Protein AF-A0A3D1ENM9-F1 (afdb_monomer_lite)

Secondary structure (DSSP, 8-state):
-HHHHHHHHHHHHHHHHSS--SS-PPPPPGGG-HHHHHHHHHHHHHHHHHHHHHHHHHSHHHHHHTT-----SHHHHHHHHHHHHHHHHHHHHHHHHHTT--SS-HHHHHHHHHHHHHHHHHHHHHHHHHHSTT--HHHHHHHHHHHHHHHHHHHHHHHHHHHHHTT--TTT-HHHHHHHHHHHHHHHHHHHHHHHHHHHHHHHHHHHHHHGGGTTTTHHHHTT------------------------

Sequence (248 aa):
IFFLVCCQGIMGGLRVTGRFTLEEVPLIDEAANLRWAVAHGVLAQIILGATATLWLLRSPSWQRSGSGRAGSAILPVFLVAAGVMQLVLGAAYRHYQSLGETGFTSLAVAHTSWAFVVAGLAITVGTMTQSRFGVPPLLRKLGFGLVVVTGIQFLLGVAALFAVMGGAESSEQPVAILLATAHQANGAIFLSLSITIAAASVLAARAARRIEPYGQSDSSGAALGSGSISEGEAVTPEAMTSSSASTA

Radius of gyration: 29.95 Å; chains: 1; bounding box: 75×46×104 Å

Foldseek 3Di:
DVVLVVVLVVLVVCLQVVDDDPDPDPGDDSLVRLPSQLVNLLSVLVVLLVVLLVVCCPDPLCVVLPLWQFDDLVLLVVLLVLLSVLSSLVSVVVSVVVVVPADDDPSVVVSLVSLVVSLVSLLVLLVSLQPDDGRRPVSNVLSVVLNVLSVVLNVLSVVLNVCSVVVDDCVPDPVNVVSVVSNSVSSSVNSSSSSNNSVSNVSSVVVVVVVVVVVPVVVVVVVVPDDDDDDDDDDDDDDDDDDDDDDD

pLDDT: mean 78.47, std 17.56, range [33.12, 98.12]

Structure (mmCIF, N/CA/C/O backbone):
data_AF-A0A3D1ENM9-F1
#
_entry.id   AF-A0A3D1ENM9-F1
#
loop_
_atom_site.group_PDB
_atom_site.id
_atom_site.type_symbol
_atom_site.label_atom_id
_atom_site.label_alt_id
_atom_site.label_comp_id
_atom_site.label_asym_id
_atom_site.label_entity_id
_atom_site.label_seq_id
_atom_site.pdbx_PDB_ins_code
_atom_site.Cartn_x
_atom_site.Cartn_y
_atom_site.Cartn_z
_atom_site.occupancy
_atom_site.B_iso_or_equiv
_atom_site.auth_seq_id
_atom_site.auth_comp_id
_atom_site.auth_asym_id
_atom_site.auth_atom_id
_atom_site.pdbx_PDB_model_num
ATOM 1 N N . ILE A 1 1 ? -14.343 -9.605 -5.237 1.00 80.50 1 ILE A N 1
ATOM 2 C CA . ILE A 1 1 ? -12.963 -10.131 -5.400 1.00 80.50 1 ILE A CA 1
ATOM 3 C C . ILE A 1 1 ? -12.845 -10.949 -6.681 1.00 80.50 1 ILE A C 1
ATOM 5 O O . ILE A 1 1 ? -12.077 -10.526 -7.524 1.00 80.50 1 ILE A O 1
ATOM 9 N N . PHE A 1 2 ? -13.642 -12.008 -6.887 1.00 83.00 2 PHE A N 1
ATOM 10 C CA . PHE A 1 2 ? -13.628 -12.807 -8.131 1.00 83.00 2 PHE A CA 1
ATOM 11 C C . PHE A 1 2 ? -13.647 -11.960 -9.416 1.00 83.00 2 PHE A C 1
ATOM 13 O O . PHE A 1 2 ? -12.726 -12.047 -10.214 1.00 83.00 2 PHE A O 1
ATOM 20 N N . PHE A 1 3 ? -14.613 -11.044 -9.548 1.00 88.00 3 PHE A N 1
ATOM 21 C CA . PHE A 1 3 ? -14.679 -10.133 -10.697 1.00 88.00 3 PHE A CA 1
ATOM 22 C C . PHE A 1 3 ? -13.401 -9.298 -10.892 1.00 88.00 3 PHE A C 1
ATOM 24 O O . PHE A 1 3 ? -12.911 -9.181 -12.007 1.00 88.00 3 PHE A O 1
ATOM 31 N N . LEU A 1 4 ? -12.815 -8.777 -9.805 1.00 81.25 4 LEU A N 1
ATOM 32 C CA . LEU A 1 4 ? -11.567 -8.009 -9.875 1.00 81.25 4 LEU A CA 1
ATOM 33 C C . LEU A 1 4 ? -10.408 -8.883 -10.371 1.00 81.25 4 LEU A C 1
ATOM 35 O O . LEU A 1 4 ? -9.614 -8.425 -11.181 1.00 81.25 4 LEU A O 1
ATOM 39 N N . VAL A 1 5 ? -10.336 -10.145 -9.934 1.00 82.69 5 VAL A N 1
ATOM 40 C CA . VAL A 1 5 ? -9.332 -11.114 -10.404 1.00 82.69 5 VAL A CA 1
ATOM 41 C C . VAL A 1 5 ? -9.512 -11.412 -11.895 1.00 82.69 5 VAL A C 1
ATOM 43 O O . VAL A 1 5 ? -8.528 -11.417 -12.631 1.00 82.69 5 VAL A O 1
ATOM 46 N N . CYS A 1 6 ? -10.749 -11.583 -12.371 1.00 86.56 6 CYS A N 1
ATOM 47 C CA . CYS A 1 6 ? -11.028 -11.747 -13.800 1.00 86.56 6 CYS A CA 1
ATOM 48 C C . CYS A 1 6 ? -10.587 -10.516 -14.607 1.00 86.56 6 CYS A C 1
ATOM 50 O O . CYS A 1 6 ? -9.857 -10.656 -15.587 1.00 86.56 6 CYS A O 1
ATOM 52 N N . CYS A 1 7 ? -10.956 -9.307 -14.167 1.00 83.12 7 CYS A N 1
ATOM 53 C CA . CYS A 1 7 ? -10.500 -8.061 -14.788 1.00 83.12 7 CYS A CA 1
ATOM 54 C C . CYS A 1 7 ? -8.971 -7.942 -14.784 1.00 83.12 7 CYS A C 1
ATOM 56 O O . CYS A 1 7 ? -8.391 -7.491 -15.766 1.00 83.12 7 CYS A O 1
ATOM 58 N N . GLN A 1 8 ? -8.313 -8.377 -13.709 1.00 86.88 8 GLN A N 1
ATOM 59 C CA . GLN A 1 8 ? -6.859 -8.360 -13.595 1.00 86.88 8 GLN A CA 1
ATOM 60 C C . GLN A 1 8 ? -6.181 -9.298 -14.596 1.00 86.88 8 GLN A C 1
ATOM 62 O O . GLN A 1 8 ? -5.185 -8.905 -15.205 1.00 86.88 8 GLN A O 1
ATOM 67 N N . GLY A 1 9 ? -6.730 -10.501 -14.793 1.00 82.19 9 GLY A N 1
ATOM 68 C CA . GLY A 1 9 ? -6.268 -11.438 -15.819 1.00 82.19 9 GLY A CA 1
ATOM 69 C C . GLY A 1 9 ? -6.415 -10.858 -17.226 1.00 82.19 9 GLY A C 1
ATOM 70 O O . GLY A 1 9 ? -5.461 -10.877 -18.001 1.00 82.19 9 GLY A O 1
ATOM 71 N N . ILE A 1 10 ? -7.566 -10.241 -17.515 1.00 83.19 10 ILE A N 1
ATOM 72 C CA . ILE A 1 10 ? -7.821 -9.560 -18.794 1.00 83.19 10 ILE A CA 1
ATOM 73 C C . ILE A 1 10 ? -6.820 -8.419 -19.021 1.00 83.19 10 ILE A C 1
ATOM 75 O O . ILE A 1 10 ? -6.184 -8.362 -20.069 1.00 83.19 10 ILE A O 1
ATOM 79 N N . MET A 1 11 ? -6.626 -7.531 -18.040 1.00 81.75 11 MET A N 1
ATOM 80 C CA . MET A 1 11 ? -5.668 -6.425 -18.161 1.00 81.75 11 MET A CA 1
ATOM 81 C C . MET A 1 11 ? -4.217 -6.902 -18.255 1.00 81.75 11 MET A C 1
ATOM 83 O O . MET A 1 11 ? -3.412 -6.244 -18.903 1.00 81.75 11 MET A O 1
ATOM 87 N N . GLY A 1 12 ? -3.884 -8.045 -17.647 1.00 79.75 12 GLY A N 1
ATOM 88 C CA . GLY A 1 12 ? -2.579 -8.685 -17.812 1.00 79.75 12 GLY A CA 1
ATOM 89 C C . GLY A 1 12 ? -2.340 -9.114 -19.260 1.00 79.75 12 GLY A C 1
ATOM 90 O O . GLY A 1 12 ? -1.303 -8.785 -19.827 1.00 79.75 12 GLY A O 1
ATOM 91 N N . GLY A 1 13 ? -3.332 -9.749 -19.891 1.00 77.12 13 GLY A N 1
ATOM 92 C CA . GLY A 1 13 ? -3.282 -10.075 -21.320 1.00 77.12 13 GLY A CA 1
ATOM 93 C C . GLY A 1 13 ? -3.203 -8.829 -22.208 1.00 77.12 13 GLY A C 1
ATOM 94 O O . GLY A 1 13 ? -2.373 -8.764 -23.114 1.00 77.12 13 GLY A O 1
ATOM 95 N N . LEU A 1 14 ? -4.004 -7.798 -21.913 1.00 80.88 14 LEU A N 1
ATOM 96 C CA . LEU A 1 14 ? -4.010 -6.528 -22.654 1.00 80.88 14 LEU A CA 1
ATOM 97 C C . LEU A 1 14 ? -2.737 -5.700 -22.466 1.00 80.88 14 LEU A C 1
ATOM 99 O O . LEU A 1 14 ? -2.409 -4.903 -23.340 1.00 80.88 14 LEU A O 1
ATOM 103 N N . ARG A 1 15 ? -2.001 -5.868 -21.364 1.00 77.50 15 ARG A N 1
ATOM 104 C CA . ARG A 1 15 ? -0.683 -5.245 -21.198 1.00 77.50 15 ARG A CA 1
ATOM 105 C C . ARG A 1 15 ? 0.282 -5.744 -22.275 1.00 77.50 15 ARG A C 1
ATOM 107 O O . ARG A 1 15 ? 0.970 -4.926 -22.869 1.00 77.50 15 ARG A O 1
ATOM 114 N N . VAL A 1 16 ? 0.276 -7.052 -22.534 1.00 74.88 16 VAL A N 1
ATOM 115 C CA . VAL A 1 16 ? 1.183 -7.727 -23.478 1.00 74.88 16 VAL A CA 1
ATOM 116 C C . VAL A 1 16 ? 0.744 -7.533 -24.934 1.00 74.88 16 VAL A C 1
ATOM 118 O O . VAL A 1 16 ? 1.570 -7.341 -25.818 1.00 74.88 16 VAL A O 1
ATOM 121 N N . THR A 1 17 ? -0.567 -7.565 -25.188 1.00 74.38 17 THR A N 1
ATOM 122 C CA . THR A 1 17 ? -1.140 -7.589 -26.551 1.00 74.38 17 THR A CA 1
ATOM 123 C C . THR A 1 17 ? -1.734 -6.259 -27.016 1.00 74.38 17 THR A C 1
ATOM 125 O O . THR A 1 17 ? -1.963 -6.079 -28.209 1.00 74.38 17 THR A O 1
ATOM 128 N N . GLY A 1 18 ? -2.052 -5.343 -26.090 1.00 68.31 18 GLY A N 1
ATOM 129 C CA . GLY A 1 18 ? -2.654 -4.006 -26.291 1.00 68.31 18 GLY A CA 1
ATOM 130 C C . GLY A 1 18 ? -4.040 -3.948 -26.909 1.00 68.31 18 GLY A C 1
ATOM 131 O O . GLY A 1 18 ? -4.688 -2.900 -26.850 1.00 68.31 18 GLY A O 1
ATOM 132 N N . ARG A 1 19 ? -4.533 -5.070 -27.421 1.00 71.75 19 ARG A N 1
ATOM 133 C CA . ARG A 1 19 ? -5.878 -5.272 -27.950 1.00 71.75 19 ARG A CA 1
ATOM 134 C C . ARG A 1 19 ? -6.337 -6.689 -27.635 1.00 71.75 19 ARG A C 1
ATOM 136 O O . ARG A 1 19 ? -5.521 -7.582 -27.449 1.00 71.75 19 ARG A O 1
ATOM 143 N N . PHE A 1 20 ? -7.647 -6.906 -27.618 1.00 74.94 20 PHE A N 1
ATOM 144 C CA . PHE A 1 20 ? -8.188 -8.259 -27.535 1.00 74.94 20 PHE A CA 1
ATOM 145 C C . PHE A 1 20 ? -7.833 -9.028 -28.811 1.00 74.94 20 PHE A C 1
ATOM 147 O O . PHE A 1 20 ? -8.240 -8.636 -29.903 1.00 74.94 20 PHE A O 1
ATOM 154 N N . THR A 1 21 ? -7.052 -10.095 -28.666 1.00 68.00 21 THR A N 1
ATOM 155 C CA . THR A 1 21 ? -6.626 -10.964 -29.764 1.00 68.00 21 THR A CA 1
ATOM 156 C C . THR A 1 21 ? -6.532 -12.404 -29.272 1.00 68.00 21 THR A C 1
ATOM 158 O O . THR A 1 21 ? -6.178 -12.645 -28.118 1.00 68.00 21 THR A O 1
ATOM 161 N N . LEU A 1 22 ? -6.879 -13.346 -30.146 1.00 70.44 22 LEU A N 1
ATOM 162 C CA . LEU A 1 22 ? -6.631 -14.781 -29.966 1.00 70.44 22 LEU A CA 1
ATOM 163 C C . LEU A 1 22 ? -5.473 -15.268 -30.852 1.00 70.44 22 LEU A C 1
ATOM 165 O O . LEU A 1 22 ? -5.055 -16.414 -30.740 1.00 70.44 22 LEU A O 1
ATOM 169 N N . GLU A 1 23 ? -4.969 -14.396 -31.725 1.00 70.06 23 GLU A N 1
ATOM 170 C CA . GLU A 1 23 ? -3.845 -14.651 -32.620 1.00 70.06 23 GLU A CA 1
ATOM 171 C C . GLU A 1 23 ? -2.525 -14.273 -31.937 1.00 70.06 23 GLU A C 1
ATOM 173 O O . GLU A 1 23 ? -2.486 -13.331 -31.136 1.00 70.06 23 GLU A O 1
ATOM 178 N N . GLU A 1 24 ? -1.441 -14.971 -32.288 1.00 60.47 24 GLU A N 1
ATOM 179 C CA . GLU A 1 24 ? -0.077 -14.577 -31.928 1.00 60.47 24 GLU A CA 1
ATOM 180 C C . GLU A 1 24 ? 0.272 -13.266 -32.645 1.00 60.47 24 GLU A C 1
ATOM 182 O O . GLU A 1 24 ? 0.615 -13.235 -33.825 1.00 60.47 24 GLU A O 1
ATOM 187 N N . VAL A 1 25 ? 0.129 -12.150 -31.933 1.00 63.59 25 VAL A N 1
ATOM 188 C CA . VAL A 1 25 ? 0.531 -10.825 -32.414 1.00 63.59 25 VAL A CA 1
ATOM 189 C C . VAL A 1 25 ? 1.954 -10.563 -31.919 1.00 63.59 25 VAL A C 1
ATOM 191 O O . VAL A 1 25 ? 2.239 -10.886 -30.761 1.00 63.59 25 VAL A O 1
ATOM 194 N N . PRO A 1 26 ? 2.846 -9.967 -32.738 1.00 62.59 26 PRO A N 1
ATOM 195 C CA . PRO A 1 26 ? 4.141 -9.506 -32.256 1.00 62.59 26 PRO A CA 1
ATOM 196 C C . PRO A 1 26 ? 3.957 -8.678 -30.985 1.00 62.59 26 PRO A C 1
ATOM 198 O O . PRO A 1 26 ? 3.052 -7.840 -30.924 1.00 62.59 26 PRO A O 1
ATOM 201 N N . LEU A 1 27 ? 4.793 -8.939 -29.977 1.00 61.03 27 LEU A N 1
ATOM 202 C CA . LEU A 1 27 ? 4.796 -8.169 -28.737 1.00 61.03 27 LEU A CA 1
ATOM 203 C C . LEU A 1 27 ? 4.866 -6.687 -29.095 1.00 61.03 27 LEU A C 1
ATOM 205 O O . LEU A 1 27 ? 5.790 -6.249 -29.782 1.00 61.03 27 LEU A O 1
ATOM 209 N N . ILE A 1 28 ? 3.861 -5.928 -28.667 1.00 63.41 28 ILE A N 1
ATOM 210 C CA . ILE A 1 28 ? 3.946 -4.477 -28.765 1.00 63.41 28 ILE A CA 1
ATOM 211 C C . ILE A 1 28 ? 5.023 -4.024 -27.795 1.00 63.41 28 ILE A C 1
ATOM 213 O O . ILE A 1 28 ? 5.178 -4.612 -26.724 1.00 63.41 28 ILE A O 1
ATOM 217 N N . ASP A 1 29 ? 5.717 -2.952 -28.156 1.00 60.59 29 ASP A N 1
ATOM 218 C CA . ASP A 1 29 ? 6.617 -2.279 -27.235 1.00 60.59 29 ASP A CA 1
ATOM 219 C C . ASP A 1 29 ? 5.861 -1.983 -25.926 1.00 60.59 29 ASP A C 1
ATOM 221 O O . ASP A 1 29 ? 4.824 -1.307 -25.939 1.00 60.59 29 ASP A O 1
ATOM 225 N N . GLU A 1 30 ? 6.325 -2.533 -24.795 1.00 54.66 30 GLU A N 1
ATOM 226 C CA . GLU A 1 30 ? 5.687 -2.326 -23.485 1.00 54.66 30 GLU A CA 1
ATOM 227 C C . GLU A 1 30 ? 5.591 -0.825 -23.155 1.00 54.66 30 GLU A C 1
ATOM 229 O O . GLU A 1 30 ? 4.679 -0.388 -22.438 1.00 54.66 30 GLU A O 1
ATOM 234 N N . ALA A 1 31 ? 6.485 -0.027 -23.746 1.00 55.00 31 ALA A N 1
ATOM 235 C CA . ALA A 1 31 ? 6.516 1.420 -23.653 1.00 55.00 31 ALA A CA 1
ATOM 236 C C . ALA A 1 31 ? 5.349 2.115 -24.392 1.00 55.00 31 ALA A C 1
ATOM 238 O O . ALA A 1 31 ? 4.981 3.238 -24.065 1.00 55.00 31 ALA A O 1
ATOM 239 N N . ALA A 1 32 ? 4.664 1.454 -25.326 1.00 61.38 32 ALA A N 1
ATOM 240 C CA . ALA A 1 32 ? 3.505 2.031 -26.012 1.00 61.38 32 ALA A CA 1
ATOM 241 C C . ALA A 1 32 ? 2.206 1.952 -25.184 1.00 61.38 32 ALA A C 1
ATOM 243 O O . ALA A 1 32 ? 1.206 2.590 -25.520 1.00 61.38 32 ALA A O 1
ATOM 244 N N . ASN A 1 33 ? 2.184 1.163 -24.100 1.00 73.81 33 ASN A N 1
ATOM 245 C CA . ASN A 1 33 ? 0.938 0.710 -23.483 1.00 73.81 33 ASN A CA 1
ATOM 246 C C . ASN A 1 33 ? 0.804 1.039 -21.983 1.00 73.81 33 ASN A C 1
ATOM 248 O O . ASN A 1 33 ? 0.246 0.264 -21.195 1.00 73.81 33 ASN A O 1
ATOM 252 N N . LEU A 1 34 ? 1.272 2.236 -21.600 1.00 74.56 34 LEU A N 1
ATOM 253 C CA . LEU A 1 34 ? 1.270 2.779 -20.232 1.00 74.56 34 LEU A CA 1
ATOM 254 C C . LEU A 1 34 ? -0.041 2.539 -19.479 1.00 74.56 34 LEU A C 1
ATOM 256 O O . LEU A 1 34 ? -0.040 2.095 -18.332 1.00 74.56 34 LEU A O 1
ATOM 260 N N . ARG A 1 35 ? -1.176 2.824 -20.128 1.00 78.44 35 ARG A N 1
ATOM 261 C CA . ARG A 1 35 ? -2.501 2.753 -19.499 1.00 78.44 35 ARG A CA 1
ATOM 262 C C . ARG A 1 35 ? -2.816 1.361 -18.952 1.00 78.44 35 ARG A C 1
ATOM 264 O O . ARG A 1 35 ? -3.331 1.254 -17.842 1.00 78.44 35 ARG A O 1
ATOM 271 N N . TRP A 1 36 ? -2.477 0.302 -19.692 1.00 80.75 36 TRP A N 1
ATOM 272 C CA . TRP A 1 36 ? -2.756 -1.072 -19.279 1.00 80.75 36 TRP A CA 1
ATOM 273 C C . TRP A 1 36 ? -1.741 -1.552 -18.244 1.00 80.75 36 TRP A C 1
ATOM 275 O O . TRP A 1 36 ? -2.133 -2.225 -17.294 1.00 80.75 36 TRP A O 1
ATOM 285 N N . ALA A 1 37 ? -0.475 -1.135 -18.352 1.00 74.75 37 ALA A N 1
ATOM 286 C CA . ALA A 1 37 ? 0.546 -1.423 -17.346 1.00 74.75 37 ALA A CA 1
ATOM 287 C C . ALA A 1 37 ? 0.211 -0.791 -15.980 1.00 74.75 37 ALA A C 1
ATOM 289 O O . ALA A 1 37 ? 0.248 -1.476 -14.954 1.00 74.75 37 ALA A O 1
ATOM 290 N N . VAL A 1 38 ? -0.193 0.486 -15.961 1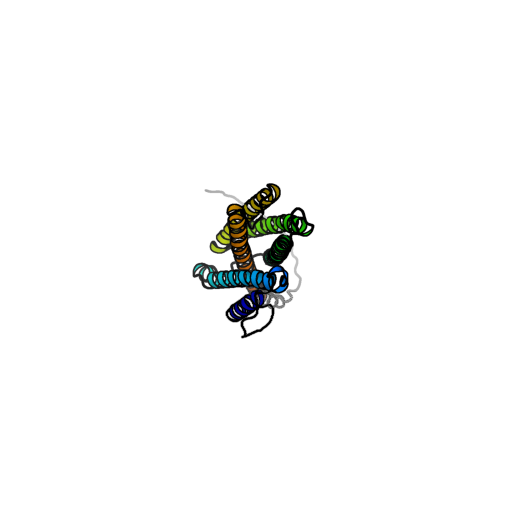.00 81.75 38 VAL A N 1
ATOM 291 C CA . VAL A 1 38 ? -0.630 1.190 -14.743 1.00 81.75 38 VAL A CA 1
ATOM 292 C C . VAL A 1 38 ? -1.903 0.558 -14.186 1.00 81.75 38 VAL A C 1
ATOM 294 O O . VAL A 1 38 ? -1.943 0.227 -13.002 1.00 81.75 38 VAL A O 1
ATOM 297 N N . ALA A 1 39 ? -2.928 0.350 -15.018 1.00 84.31 39 ALA A N 1
ATOM 298 C CA . ALA A 1 39 ? -4.206 -0.199 -14.568 1.00 84.31 39 ALA A CA 1
ATOM 299 C C . ALA A 1 39 ? -4.057 -1.616 -13.992 1.00 84.31 39 ALA A C 1
ATOM 301 O O . ALA A 1 39 ? -4.570 -1.891 -12.906 1.00 84.31 39 ALA A O 1
ATOM 302 N N . HIS A 1 40 ? -3.298 -2.486 -14.665 1.00 83.25 40 HIS A N 1
ATOM 303 C CA . HIS A 1 40 ? -2.967 -3.819 -14.167 1.00 83.25 40 HIS A CA 1
ATOM 304 C C . HIS A 1 40 ? -2.192 -3.744 -12.846 1.00 83.25 40 HIS A C 1
ATOM 306 O O . HIS A 1 40 ? -2.567 -4.398 -11.874 1.00 83.25 40 HIS A O 1
ATOM 312 N N . GLY A 1 41 ? -1.138 -2.927 -12.765 1.00 84.31 41 GLY A N 1
ATOM 313 C CA . GLY A 1 41 ? -0.329 -2.802 -11.551 1.00 84.31 41 GLY A CA 1
ATOM 314 C C . GLY A 1 41 ? -1.126 -2.296 -10.345 1.00 84.31 41 GLY A C 1
ATOM 315 O O . GLY A 1 41 ? -1.039 -2.869 -9.259 1.00 84.31 41 GLY A O 1
ATOM 316 N N . VAL A 1 42 ? -1.946 -1.259 -10.534 1.00 87.69 42 VAL A N 1
ATOM 317 C CA . VAL A 1 42 ? -2.787 -0.681 -9.475 1.00 87.69 42 VAL A CA 1
ATOM 318 C C . VAL A 1 42 ? -3.875 -1.664 -9.041 1.00 87.69 42 VAL A C 1
ATOM 320 O O . VAL A 1 42 ? -4.059 -1.877 -7.839 1.00 87.69 42 VAL A O 1
ATOM 323 N N . LEU A 1 43 ? -4.570 -2.315 -9.983 1.00 88.88 43 LEU A N 1
ATOM 324 C CA . LEU A 1 43 ? -5.642 -3.249 -9.638 1.00 88.88 43 LEU A CA 1
ATOM 325 C C . LEU A 1 43 ? -5.113 -4.478 -8.881 1.00 88.88 43 LEU A C 1
ATOM 327 O O . LEU A 1 43 ? -5.761 -4.904 -7.923 1.00 88.88 43 LEU A O 1
ATOM 331 N N . ALA A 1 44 ? -3.928 -4.998 -9.223 1.00 88.00 44 ALA A N 1
ATOM 332 C CA . ALA A 1 44 ? -3.292 -6.094 -8.480 1.00 88.00 44 ALA A CA 1
ATOM 333 C C . ALA A 1 44 ? -3.177 -5.774 -6.982 1.00 88.00 44 ALA A C 1
ATOM 335 O O . ALA A 1 44 ? -3.536 -6.584 -6.124 1.00 88.00 44 ALA A O 1
ATOM 336 N N . GLN A 1 45 ? -2.714 -4.567 -6.660 1.00 93.62 45 GLN A N 1
ATOM 337 C CA . GLN A 1 45 ? -2.502 -4.147 -5.277 1.00 93.62 45 GLN A CA 1
ATOM 338 C C . GLN A 1 45 ? -3.825 -3.879 -4.546 1.00 93.62 45 GLN A C 1
ATOM 340 O O . GLN A 1 45 ? -3.955 -4.202 -3.364 1.00 93.62 45 GLN A O 1
ATOM 345 N N . ILE A 1 46 ? -4.845 -3.378 -5.250 1.00 91.75 46 ILE A N 1
ATOM 346 C CA . ILE A 1 46 ? -6.205 -3.251 -4.704 1.00 91.75 46 ILE A CA 1
ATOM 347 C C . ILE A 1 46 ? -6.788 -4.632 -4.372 1.00 91.75 46 ILE A C 1
ATOM 349 O O . ILE A 1 46 ? -7.393 -4.800 -3.312 1.00 91.75 46 ILE A O 1
ATOM 353 N N . ILE A 1 47 ? -6.592 -5.637 -5.233 1.00 91.38 47 ILE A N 1
ATOM 354 C CA . ILE A 1 47 ? -7.033 -7.019 -4.979 1.00 91.38 47 ILE A CA 1
ATOM 355 C C . ILE A 1 47 ? -6.336 -7.591 -3.745 1.00 91.38 47 ILE A C 1
ATOM 357 O O . ILE A 1 47 ? -7.001 -8.213 -2.910 1.00 91.38 47 ILE A O 1
ATOM 361 N N . LEU A 1 48 ? -5.030 -7.353 -3.595 1.00 93.81 48 LEU A N 1
ATOM 362 C CA . LEU A 1 48 ? -4.287 -7.756 -2.403 1.00 93.81 48 LEU A CA 1
ATOM 363 C C . LEU A 1 48 ? -4.890 -7.124 -1.139 1.00 93.81 48 LEU A C 1
ATOM 365 O O . LEU A 1 48 ? -5.197 -7.843 -0.188 1.00 93.81 48 LEU A O 1
ATOM 369 N N . GLY A 1 49 ? -5.145 -5.813 -1.151 1.00 95.12 49 GLY A N 1
ATOM 370 C CA . GLY A 1 49 ? -5.780 -5.112 -0.031 1.00 95.12 49 GLY A CA 1
ATOM 371 C C . GLY A 1 49 ? -7.198 -5.592 0.278 1.00 95.12 49 GLY A C 1
ATOM 372 O O . GLY A 1 49 ? -7.553 -5.778 1.443 1.00 95.12 49 GLY A O 1
ATOM 373 N N . ALA A 1 50 ? -8.005 -5.869 -0.748 1.00 93.00 50 ALA A N 1
ATOM 374 C CA . ALA A 1 50 ? -9.341 -6.437 -0.580 1.00 93.00 50 ALA A CA 1
ATOM 375 C C . ALA A 1 50 ? -9.290 -7.846 0.036 1.00 93.00 50 ALA A C 1
ATOM 377 O O . ALA A 1 50 ? -10.116 -8.184 0.885 1.00 93.00 50 ALA A O 1
ATOM 378 N N . THR A 1 51 ? -8.303 -8.652 -0.356 1.00 93.88 51 THR A N 1
ATOM 379 C CA . THR A 1 51 ? -8.088 -10.003 0.180 1.00 93.88 51 THR A CA 1
ATOM 380 C C . THR A 1 51 ? -7.626 -9.952 1.635 1.00 93.88 51 THR A C 1
ATOM 382 O O . THR A 1 51 ? -8.186 -10.655 2.475 1.00 93.88 51 THR A O 1
ATOM 385 N N . ALA A 1 52 ? -6.684 -9.065 1.968 1.00 94.25 52 ALA A N 1
ATOM 386 C CA . ALA A 1 52 ? -6.251 -8.832 3.347 1.00 94.25 52 ALA A CA 1
ATOM 387 C C . ALA A 1 52 ? -7.398 -8.324 4.234 1.00 94.25 52 ALA A C 1
ATOM 389 O O . ALA A 1 52 ? -7.572 -8.789 5.361 1.00 94.25 52 ALA A O 1
ATOM 390 N N . THR A 1 53 ? -8.245 -7.443 3.695 1.00 93.50 53 THR A N 1
ATOM 391 C CA . THR A 1 53 ? -9.457 -6.979 4.380 1.00 93.50 53 THR A CA 1
ATOM 392 C C . THR A 1 53 ? -10.414 -8.137 4.643 1.00 93.50 53 THR A C 1
ATOM 394 O O . THR A 1 53 ? -10.891 -8.294 5.764 1.00 93.50 53 THR A O 1
ATOM 397 N N . LEU A 1 54 ? -10.682 -8.989 3.647 1.00 92.88 54 LEU A N 1
ATOM 398 C CA . LEU A 1 54 ? -11.538 -10.162 3.830 1.00 92.88 54 LEU A CA 1
ATOM 399 C C . LEU A 1 54 ? -10.977 -11.105 4.903 1.00 92.88 54 LEU A C 1
ATOM 401 O O . LEU A 1 54 ? -11.734 -11.574 5.754 1.00 92.88 54 LEU A O 1
ATOM 405 N N . TRP A 1 55 ? -9.665 -11.344 4.893 1.00 91.94 55 TRP A N 1
ATOM 406 C CA . TRP A 1 55 ? -8.989 -12.142 5.913 1.00 91.94 55 TRP A CA 1
ATOM 407 C C . TRP A 1 55 ? -9.164 -11.540 7.312 1.00 91.94 55 TRP A C 1
ATOM 409 O O . TRP A 1 55 ? -9.566 -12.253 8.232 1.00 91.94 55 TRP A O 1
ATOM 419 N N . LEU A 1 56 ? -8.969 -10.223 7.468 1.00 89.50 56 LEU A N 1
ATOM 420 C CA . LEU A 1 56 ? -9.207 -9.523 8.733 1.00 89.50 56 LEU A CA 1
ATOM 421 C C . LEU A 1 56 ? -10.645 -9.737 9.215 1.00 89.50 56 LEU A C 1
ATOM 423 O O . LEU A 1 56 ? -10.850 -10.144 10.357 1.00 89.50 56 LEU A O 1
ATOM 427 N N . LEU A 1 57 ? -11.635 -9.496 8.352 1.00 88.44 57 LEU A N 1
ATOM 428 C CA . LEU A 1 57 ? -13.054 -9.597 8.706 1.00 88.44 57 LEU A CA 1
ATOM 429 C C . LEU A 1 57 ? -13.476 -11.028 9.067 1.00 88.44 57 LEU A C 1
ATOM 431 O O . LEU A 1 57 ? -14.398 -11.221 9.859 1.00 88.44 57 LEU A O 1
ATOM 435 N N . ARG A 1 58 ? -12.799 -12.036 8.510 1.00 90.25 58 ARG A N 1
ATOM 436 C CA . ARG A 1 58 ? -13.001 -13.450 8.849 1.00 90.25 58 ARG A CA 1
ATOM 437 C C . ARG A 1 58 ? -12.171 -13.916 10.042 1.00 90.25 58 ARG A C 1
ATOM 439 O O . ARG A 1 58 ? -12.426 -15.007 10.542 1.00 90.25 58 ARG A O 1
ATOM 446 N N . SER A 1 59 ? -11.222 -13.116 10.522 1.00 87.50 59 SER A N 1
ATOM 447 C CA . SER A 1 59 ? -10.378 -13.507 11.646 1.00 87.50 59 SER A CA 1
ATOM 448 C C . SER A 1 59 ? -11.199 -13.635 12.943 1.00 87.50 59 SER A C 1
ATOM 450 O O . SER A 1 59 ? -12.019 -12.759 13.249 1.00 87.50 59 SER A O 1
ATOM 452 N N . PRO A 1 60 ? -10.953 -14.671 13.768 1.00 84.25 60 PRO A N 1
ATOM 453 C CA . PRO A 1 60 ? -11.597 -14.807 15.075 1.00 84.25 60 PRO A CA 1
ATOM 454 C C . PRO A 1 60 ? -11.364 -13.596 15.986 1.00 84.25 60 PRO A C 1
ATOM 456 O O . PRO A 1 60 ? -12.210 -13.258 16.808 1.00 84.25 60 PRO A O 1
ATOM 459 N N . SER A 1 61 ? -10.217 -12.928 15.837 1.00 81.38 61 SER A N 1
ATOM 460 C CA . SER A 1 61 ? -9.879 -11.711 16.574 1.00 81.38 61 SER A CA 1
ATOM 461 C C . SER A 1 61 ? -10.840 -10.561 16.274 1.00 81.38 61 SER A C 1
ATOM 463 O O . SER A 1 61 ? -11.287 -9.908 17.212 1.00 81.38 61 SER A O 1
ATOM 465 N N . TRP A 1 62 ? -11.184 -10.338 15.000 1.00 82.56 62 TRP A N 1
ATOM 466 C CA . TRP A 1 62 ? -12.154 -9.313 14.604 1.00 82.56 62 TRP A CA 1
ATOM 467 C C . TRP A 1 62 ? -13.576 -9.671 15.042 1.00 82.56 62 TRP A C 1
ATOM 469 O O . TRP A 1 62 ? -14.293 -8.823 15.566 1.00 82.56 62 TRP A O 1
ATOM 479 N N . GLN A 1 63 ? -13.971 -10.938 14.891 1.00 84.31 63 GLN A N 1
ATOM 480 C CA . GLN A 1 63 ? -15.300 -11.404 15.304 1.00 84.31 63 GLN A CA 1
ATOM 481 C C . GLN A 1 63 ? -15.523 -11.274 16.815 1.00 84.31 63 GLN A C 1
ATOM 483 O O . GLN A 1 63 ? -16.613 -10.908 17.240 1.00 84.31 63 GLN A O 1
ATOM 488 N N . ARG A 1 64 ? -14.487 -11.529 17.626 1.00 80.62 64 ARG A N 1
ATOM 489 C CA . ARG A 1 64 ? -14.565 -11.441 19.091 1.00 80.62 64 ARG A CA 1
ATOM 490 C C . ARG A 1 64 ? -14.526 -10.013 19.629 1.00 80.62 64 ARG A C 1
ATOM 492 O O . ARG A 1 64 ? -15.204 -9.734 20.608 1.00 80.62 64 ARG A O 1
ATOM 499 N N . SER A 1 65 ? -13.732 -9.117 19.038 1.00 70.56 65 SER A N 1
ATOM 500 C CA . SER A 1 65 ? -13.647 -7.729 19.524 1.00 70.56 65 SER A CA 1
ATOM 501 C C . SER A 1 65 ? -14.714 -6.807 18.940 1.00 70.56 65 SER A C 1
ATOM 503 O O . SER A 1 65 ? -14.886 -5.688 19.421 1.00 70.56 65 SER A O 1
ATOM 505 N N . GLY A 1 66 ? -15.362 -7.226 17.850 1.00 65.12 66 GLY A N 1
ATOM 506 C CA . GLY A 1 66 ? -1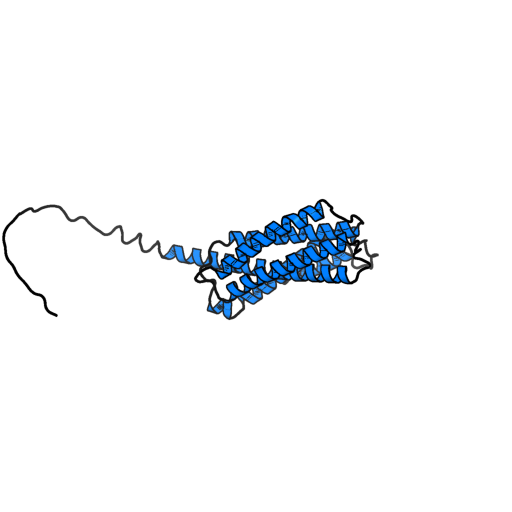6.162 -6.342 17.016 1.00 65.12 66 GLY A CA 1
ATOM 507 C C . GLY A 1 66 ? -15.335 -5.183 16.451 1.00 65.12 66 GLY A C 1
ATOM 508 O O . GLY A 1 66 ? -14.103 -5.146 16.539 1.00 65.12 66 GLY A O 1
ATOM 509 N N . SER A 1 67 ? -16.031 -4.203 15.880 1.00 63.22 67 SER A N 1
ATOM 510 C CA . SER A 1 67 ? -15.407 -3.051 15.229 1.00 63.22 67 SER A CA 1
ATOM 511 C C . SER A 1 67 ? -14.817 -2.014 16.200 1.00 63.22 67 SER A C 1
ATOM 513 O O . SER A 1 67 ? -14.174 -1.066 15.754 1.00 63.22 67 SER A O 1
ATOM 515 N N . GLY A 1 68 ? -15.015 -2.173 17.516 1.00 62.47 68 GLY A N 1
ATOM 516 C CA . GLY A 1 68 ? -14.673 -1.164 18.526 1.00 62.47 68 GLY A CA 1
ATOM 517 C C . GLY A 1 68 ? -15.382 0.185 18.305 1.00 62.47 68 GLY A C 1
ATOM 518 O O . GLY A 1 68 ? -16.144 0.365 17.350 1.00 62.47 68 GLY A O 1
ATOM 519 N N . ARG A 1 69 ? -15.120 1.165 19.180 1.00 62.22 69 ARG A N 1
ATOM 520 C CA . ARG A 1 69 ? -15.440 2.581 18.913 1.00 62.22 69 ARG A CA 1
ATOM 521 C C . ARG A 1 69 ? -14.259 3.189 18.163 1.00 62.22 69 ARG A C 1
ATOM 523 O O . ARG A 1 69 ? -13.297 3.641 18.778 1.00 62.22 69 ARG A O 1
ATOM 530 N N . ALA A 1 70 ? -14.301 3.179 16.835 1.00 61.16 70 ALA A N 1
ATOM 531 C CA . ALA A 1 70 ? -13.342 3.959 16.061 1.00 61.16 70 ALA A CA 1
ATOM 532 C C . ALA A 1 70 ? -13.856 5.393 15.899 1.00 61.16 70 ALA A C 1
ATOM 534 O O . ALA A 1 70 ? -15.034 5.611 15.621 1.00 61.16 70 ALA A O 1
ATOM 535 N N . GLY A 1 71 ? -12.956 6.369 16.041 1.00 65.50 71 GLY A N 1
ATOM 536 C CA . GLY A 1 71 ? -13.209 7.733 15.576 1.00 65.50 71 GLY A CA 1
ATOM 537 C C . GLY A 1 71 ? -13.319 7.801 14.045 1.00 65.50 71 GLY A C 1
ATOM 538 O O . GLY A 1 71 ? -13.370 6.780 13.365 1.00 65.50 71 GLY A O 1
ATOM 539 N N . SER A 1 72 ? -13.312 9.014 13.490 1.00 81.50 72 SER A N 1
ATOM 540 C CA . SER A 1 72 ? -13.507 9.257 12.050 1.00 81.50 72 SER A CA 1
ATOM 541 C C . SER A 1 72 ? -12.676 8.348 11.124 1.00 81.50 72 SER A C 1
ATOM 543 O O . SER A 1 72 ? -11.480 8.145 11.346 1.00 81.50 72 SER A O 1
ATOM 545 N N . ALA A 1 73 ? -13.322 7.852 10.060 1.00 89.19 73 ALA A N 1
ATOM 546 C CA . ALA A 1 73 ? -12.715 7.056 8.991 1.00 89.19 73 ALA A CA 1
ATOM 547 C C . ALA A 1 73 ? -12.149 7.908 7.838 1.00 89.19 73 ALA A C 1
ATOM 549 O O . ALA A 1 73 ? -11.590 7.356 6.894 1.00 89.19 73 ALA A O 1
ATOM 550 N N . ILE A 1 74 ? -12.280 9.238 7.912 1.00 93.19 74 ILE A N 1
ATOM 551 C CA . ILE A 1 74 ? -11.865 10.159 6.843 1.00 93.19 74 ILE A CA 1
ATOM 552 C C . ILE A 1 74 ? -10.367 10.024 6.562 1.00 93.19 74 ILE A C 1
ATOM 554 O O . ILE A 1 74 ? -9.980 9.817 5.418 1.00 93.19 74 ILE A O 1
ATOM 558 N N . LEU A 1 75 ? -9.532 10.081 7.603 1.00 94.62 75 LEU A N 1
ATOM 559 C CA . LEU A 1 75 ? -8.078 10.065 7.440 1.00 94.62 75 LEU A CA 1
ATOM 560 C C . LEU A 1 75 ? -7.557 8.730 6.861 1.00 94.62 75 LEU A C 1
ATOM 562 O O . LEU A 1 75 ? -6.810 8.772 5.885 1.00 94.62 75 LEU A O 1
ATOM 566 N N . PRO A 1 76 ? -7.995 7.548 7.350 1.00 94.88 76 PRO A N 1
ATOM 567 C CA . PRO A 1 76 ? -7.677 6.273 6.703 1.00 94.88 76 PRO A CA 1
ATOM 568 C C . PRO A 1 76 ? -8.143 6.160 5.245 1.00 94.88 76 PRO A C 1
ATOM 570 O O . PRO A 1 76 ? -7.429 5.609 4.414 1.00 94.88 76 PRO A O 1
ATOM 573 N N . VAL A 1 77 ? -9.331 6.671 4.905 1.00 96.56 77 VAL A N 1
ATOM 574 C CA . VAL A 1 77 ? -9.826 6.647 3.516 1.00 96.56 77 VAL A CA 1
ATOM 575 C C . VAL A 1 77 ? -8.989 7.566 2.629 1.00 96.56 77 VAL A C 1
ATOM 577 O O . VAL A 1 77 ? -8.614 7.181 1.521 1.00 96.56 77 VAL A O 1
ATOM 580 N N . PHE A 1 78 ? -8.642 8.750 3.129 1.00 97.50 78 PHE A N 1
ATOM 581 C CA . PHE A 1 78 ? -7.765 9.674 2.423 1.00 97.50 78 PHE A CA 1
ATOM 582 C C . PHE A 1 78 ? -6.365 9.081 2.215 1.00 97.50 78 PHE A C 1
ATOM 584 O O . PHE A 1 78 ? -5.792 9.249 1.144 1.00 97.50 78 PHE A O 1
ATOM 591 N N . LEU A 1 79 ? -5.853 8.300 3.175 1.00 98.06 79 LEU A N 1
ATOM 592 C CA . LEU A 1 79 ? -4.592 7.566 3.034 1.00 98.06 79 LEU A CA 1
ATOM 593 C C . LEU A 1 79 ? -4.614 6.587 1.862 1.00 98.06 79 LEU A C 1
ATOM 595 O O . LEU A 1 79 ? -3.651 6.525 1.102 1.00 98.06 79 LEU A O 1
ATOM 599 N N . VAL A 1 80 ? -5.713 5.854 1.680 1.00 97.94 80 VAL A N 1
ATOM 600 C CA . VAL A 1 80 ? -5.866 4.952 0.530 1.00 97.94 80 VAL A CA 1
ATOM 601 C C . VAL A 1 80 ? -5.828 5.742 -0.776 1.00 97.94 80 VAL A C 1
ATOM 603 O O . VAL A 1 80 ? -5.090 5.368 -1.684 1.00 97.94 80 VAL A O 1
ATOM 606 N N . ALA A 1 81 ? -6.566 6.851 -0.867 1.00 97.25 81 ALA A N 1
ATOM 607 C CA . ALA A 1 81 ? -6.575 7.690 -2.066 1.00 97.25 81 ALA A CA 1
ATOM 608 C C . ALA A 1 81 ? -5.182 8.272 -2.374 1.00 97.25 81 ALA A C 1
ATOM 610 O O . ALA A 1 81 ? -4.710 8.186 -3.509 1.00 97.25 81 ALA A O 1
ATOM 611 N N . ALA A 1 82 ? -4.491 8.793 -1.357 1.00 97.75 82 ALA A N 1
ATOM 612 C CA . ALA A 1 82 ? -3.137 9.315 -1.489 1.00 97.75 82 ALA A CA 1
ATOM 613 C C . ALA A 1 82 ? -2.132 8.221 -1.896 1.00 97.75 82 ALA A C 1
ATOM 615 O O . ALA A 1 82 ? -1.294 8.457 -2.766 1.00 97.75 82 ALA A O 1
ATOM 616 N N . GLY A 1 83 ? -2.252 7.012 -1.338 1.00 97.00 83 GLY A N 1
ATOM 617 C CA . GLY A 1 83 ? -1.433 5.854 -1.701 1.00 97.00 83 GLY A CA 1
ATOM 618 C C . GLY A 1 83 ? -1.671 5.370 -3.135 1.00 97.00 83 GLY A C 1
ATOM 619 O O . GLY A 1 83 ? -0.718 5.055 -3.842 1.00 97.00 83 GLY A O 1
ATOM 620 N N . VAL A 1 84 ? -2.920 5.375 -3.611 1.00 95.69 84 VAL A N 1
ATOM 621 C CA . VAL A 1 84 ? -3.232 5.076 -5.021 1.00 95.69 84 VAL A CA 1
ATOM 622 C C . VAL A 1 84 ? -2.602 6.117 -5.947 1.00 95.69 84 VAL A C 1
ATOM 624 O O . VAL A 1 84 ? -1.989 5.744 -6.945 1.00 95.69 84 VAL A O 1
ATOM 627 N N . MET A 1 85 ? -2.670 7.404 -5.598 1.00 95.31 85 MET A N 1
ATOM 628 C CA . MET A 1 85 ? -1.985 8.451 -6.364 1.00 95.31 85 MET A CA 1
ATOM 629 C C . MET A 1 85 ? -0.460 8.237 -6.384 1.00 95.31 85 MET A C 1
ATOM 631 O O . MET A 1 85 ? 0.154 8.332 -7.444 1.00 95.31 85 MET A O 1
ATOM 635 N N . GLN A 1 86 ? 0.151 7.848 -5.257 1.00 95.88 86 GLN A N 1
ATOM 636 C CA . GLN A 1 86 ? 1.582 7.508 -5.192 1.00 95.88 86 GLN A CA 1
ATOM 637 C C . GLN A 1 86 ? 1.953 6.371 -6.152 1.00 95.88 86 GLN A C 1
ATOM 639 O O . GLN A 1 86 ? 3.001 6.433 -6.800 1.00 95.88 86 GLN A O 1
ATOM 644 N N . LEU A 1 87 ? 1.099 5.347 -6.270 1.00 92.94 87 LEU A N 1
ATOM 645 C CA . LEU A 1 87 ? 1.297 4.247 -7.215 1.00 92.94 87 LEU A CA 1
ATOM 646 C C . LEU A 1 87 ? 1.217 4.706 -8.665 1.00 92.94 87 LEU A C 1
ATOM 648 O O . LEU A 1 87 ? 2.059 4.295 -9.461 1.00 92.94 87 LEU A O 1
ATOM 652 N N . VAL A 1 88 ? 0.242 5.553 -9.001 1.00 91.19 88 VAL A N 1
ATOM 653 C CA . VAL A 1 88 ? 0.093 6.106 -10.355 1.00 91.19 88 VAL A CA 1
ATOM 654 C C . VAL A 1 88 ? 1.324 6.928 -10.726 1.00 91.19 88 VAL A C 1
ATOM 656 O O . VAL A 1 88 ? 1.927 6.665 -11.763 1.00 91.19 88 VAL A O 1
ATOM 659 N N . LEU A 1 89 ? 1.757 7.845 -9.853 1.00 92.00 89 LEU A N 1
ATOM 660 C CA . LEU A 1 89 ? 2.964 8.651 -10.066 1.00 92.00 89 LEU A CA 1
ATOM 661 C C . LEU A 1 89 ? 4.214 7.774 -10.223 1.00 92.00 89 LEU A C 1
ATOM 663 O O . LEU A 1 89 ? 5.011 7.990 -11.131 1.00 92.00 89 LEU A O 1
ATOM 667 N N . GLY A 1 90 ? 4.369 6.747 -9.382 1.00 90.44 90 GLY A N 1
ATOM 668 C CA . GLY A 1 90 ? 5.526 5.851 -9.436 1.00 90.44 90 GLY A CA 1
ATOM 669 C C . GLY A 1 90 ? 5.535 4.938 -10.663 1.00 90.44 90 GLY A C 1
ATOM 670 O O . GLY A 1 90 ? 6.597 4.648 -11.209 1.00 90.44 90 GLY A O 1
ATOM 671 N N . ALA A 1 91 ? 4.367 4.473 -11.110 1.00 87.00 91 ALA A N 1
ATOM 672 C CA . ALA A 1 91 ? 4.238 3.664 -12.318 1.00 87.00 91 ALA A CA 1
ATOM 673 C C . ALA A 1 91 ? 4.482 4.498 -13.580 1.00 87.00 91 ALA A C 1
ATOM 675 O O . ALA A 1 91 ? 5.207 4.052 -14.465 1.00 87.00 91 ALA A O 1
ATOM 676 N N . ALA A 1 92 ? 3.940 5.716 -13.623 1.00 85.88 92 ALA A N 1
ATOM 677 C CA . ALA A 1 92 ? 4.197 6.649 -14.704 1.00 85.88 92 ALA A CA 1
ATOM 678 C C . ALA A 1 92 ? 5.696 7.003 -14.766 1.00 85.88 92 ALA A C 1
ATOM 680 O O . ALA A 1 92 ? 6.286 6.912 -15.835 1.00 85.88 92 ALA A O 1
ATOM 681 N N . TYR A 1 93 ? 6.348 7.286 -13.631 1.00 85.12 93 TYR A N 1
ATOM 682 C CA . TYR A 1 93 ? 7.789 7.571 -13.598 1.00 85.12 93 TYR A CA 1
ATOM 683 C C . TYR A 1 93 ? 8.635 6.444 -14.203 1.00 85.12 93 TYR A C 1
ATOM 685 O O . TYR A 1 93 ? 9.440 6.695 -15.094 1.00 85.12 93 TYR A O 1
ATOM 693 N N . ARG A 1 94 ? 8.414 5.192 -13.780 1.00 81.38 94 ARG A N 1
ATOM 694 C CA . ARG A 1 94 ? 9.156 4.032 -14.313 1.00 81.38 94 ARG A CA 1
ATOM 695 C C . ARG A 1 94 ? 8.937 3.815 -15.806 1.00 81.38 94 ARG A C 1
ATOM 697 O O . ARG A 1 94 ? 9.828 3.337 -16.495 1.00 81.38 94 ARG A O 1
ATOM 704 N N . HIS A 1 95 ? 7.755 4.152 -16.301 1.00 79.44 95 HIS A N 1
ATOM 705 C CA . HIS A 1 95 ? 7.464 4.045 -17.718 1.00 79.44 95 HIS A CA 1
ATOM 706 C C . HIS A 1 95 ? 8.219 5.092 -18.546 1.00 79.44 95 HIS A C 1
ATOM 708 O O . HIS A 1 95 ? 8.830 4.748 -19.551 1.00 79.44 95 HIS A O 1
ATOM 714 N N . TYR A 1 96 ? 8.258 6.349 -18.100 1.00 76.31 96 TYR A N 1
ATOM 715 C CA . TYR A 1 96 ? 9.068 7.372 -18.770 1.00 76.31 96 TYR A CA 1
ATOM 716 C C . TYR A 1 96 ? 10.570 7.056 -18.705 1.00 76.31 96 TYR A C 1
ATOM 718 O O . TYR A 1 96 ? 11.266 7.223 -19.701 1.00 76.31 96 TYR A O 1
ATOM 726 N N . GLN A 1 97 ? 11.050 6.467 -17.602 1.00 75.31 97 GLN A N 1
ATOM 727 C CA . GLN A 1 97 ? 12.415 5.929 -17.551 1.00 75.31 97 GLN A CA 1
ATOM 728 C C . GLN A 1 97 ? 12.673 4.867 -18.629 1.00 75.31 97 GLN A C 1
ATOM 730 O O . GLN A 1 97 ? 13.733 4.886 -19.246 1.00 75.31 97 GLN A O 1
ATOM 735 N N . SER A 1 98 ? 11.716 3.968 -18.897 1.00 70.44 98 SER A N 1
ATOM 736 C CA . SER A 1 98 ? 11.865 2.966 -19.968 1.00 70.44 98 SER A CA 1
ATOM 737 C C . SER A 1 98 ? 11.879 3.560 -21.381 1.00 70.44 98 SER A C 1
ATOM 739 O O . SER A 1 98 ? 12.401 2.927 -22.290 1.00 70.44 98 SER A O 1
ATOM 741 N N . LEU A 1 99 ? 11.366 4.782 -21.559 1.00 72.25 99 LEU A N 1
ATOM 742 C CA . LEU A 1 99 ? 11.429 5.537 -22.816 1.00 72.25 99 LEU A CA 1
ATOM 743 C C . LEU A 1 99 ? 12.753 6.307 -22.994 1.00 72.25 99 LEU A C 1
ATOM 745 O O . LEU A 1 99 ? 12.920 7.013 -23.985 1.00 72.25 99 LEU A O 1
ATOM 749 N N . GLY A 1 100 ? 13.692 6.187 -22.049 1.00 67.75 100 GLY A N 1
ATOM 750 C CA . GLY A 1 100 ? 14.986 6.873 -22.082 1.00 67.75 100 GLY A CA 1
ATOM 751 C C . GLY A 1 100 ? 15.002 8.239 -21.389 1.00 67.75 100 GLY A C 1
ATOM 752 O O . GLY A 1 100 ? 16.047 8.885 -21.350 1.00 67.75 100 GLY A O 1
ATOM 753 N N . GLU A 1 101 ? 13.889 8.682 -20.792 1.00 68.25 101 GLU A N 1
ATOM 754 C CA . GLU A 1 101 ? 13.875 9.881 -19.946 1.00 68.25 101 GLU A CA 1
ATOM 755 C C . GLU A 1 101 ? 14.413 9.546 -18.548 1.00 68.25 101 GLU A C 1
ATOM 757 O O . GLU A 1 101 ? 13.681 9.130 -17.644 1.00 68.25 101 GLU A O 1
ATOM 762 N N . THR A 1 102 ? 15.721 9.717 -18.362 1.00 64.19 102 THR A N 1
ATOM 763 C CA . THR A 1 102 ? 16.405 9.459 -17.091 1.00 64.19 102 THR A CA 1
ATOM 764 C C . THR A 1 102 ? 16.649 10.748 -16.296 1.00 64.19 102 THR A C 1
ATOM 766 O O . THR A 1 102 ? 16.701 11.855 -16.832 1.00 64.19 102 THR A O 1
ATOM 769 N N . GLY A 1 103 ? 16.773 10.618 -14.971 1.00 63.38 103 GLY A N 1
ATOM 770 C CA . GLY A 1 103 ? 17.097 11.727 -14.067 1.00 63.38 103 GLY A CA 1
ATOM 771 C C . GLY A 1 103 ? 15.899 12.376 -13.361 1.00 63.38 103 GLY A C 1
ATOM 772 O O . GLY A 1 103 ? 14.845 11.768 -13.166 1.00 63.38 103 GLY A O 1
ATOM 773 N N . PHE A 1 104 ? 16.094 13.620 -12.911 1.00 66.38 104 PHE A N 1
ATOM 774 C CA . PHE A 1 104 ? 15.137 14.408 -12.121 1.00 66.38 104 PHE A CA 1
ATOM 775 C C . PHE A 1 104 ? 14.000 14.972 -12.990 1.00 66.38 104 PHE A C 1
ATOM 777 O O . PHE A 1 104 ? 13.852 16.179 -13.174 1.00 66.38 104 PHE A O 1
ATOM 784 N N . THR A 1 105 ? 13.176 14.087 -13.543 1.00 79.75 105 THR A N 1
ATOM 785 C CA . THR A 1 105 ? 11.982 14.494 -14.288 1.00 79.75 105 THR A CA 1
ATOM 786 C C . THR A 1 105 ? 10.953 15.139 -13.353 1.00 79.75 105 THR A C 1
ATOM 788 O O . THR A 1 105 ? 10.932 14.894 -12.141 1.00 79.75 105 THR A O 1
ATOM 791 N N . SER A 1 106 ? 10.044 15.945 -13.908 1.00 85.00 106 SER A N 1
ATOM 792 C CA . SER A 1 106 ? 8.913 16.517 -13.157 1.00 85.00 106 SER A CA 1
ATOM 793 C C . SER A 1 106 ? 8.107 15.439 -12.421 1.00 85.00 106 SER A C 1
ATOM 795 O O . SER A 1 106 ? 7.618 15.661 -11.315 1.00 85.00 106 SER A O 1
ATOM 797 N N . LEU A 1 107 ? 8.039 14.240 -13.000 1.00 86.88 107 LEU A N 1
ATOM 798 C CA . LEU A 1 107 ? 7.356 13.082 -12.447 1.00 86.88 107 LEU A CA 1
ATOM 799 C C . LEU A 1 107 ? 8.133 12.422 -11.297 1.00 86.88 107 LEU A C 1
ATOM 801 O O . LEU A 1 107 ? 7.516 12.023 -10.310 1.00 86.88 107 LEU A O 1
ATOM 805 N N . ALA A 1 108 ? 9.469 12.379 -11.369 1.00 85.38 108 ALA A N 1
ATOM 806 C CA . ALA A 1 108 ? 10.324 11.969 -10.253 1.00 85.38 108 ALA A CA 1
ATOM 807 C C . ALA A 1 108 ? 10.141 12.903 -9.047 1.00 85.38 108 ALA A C 1
ATOM 809 O O . ALA A 1 108 ? 9.960 12.443 -7.915 1.00 85.38 108 ALA A O 1
ATOM 810 N N . VAL A 1 109 ? 10.121 14.218 -9.294 1.00 89.00 109 VAL A N 1
ATOM 811 C CA . VAL A 1 109 ? 9.882 15.243 -8.266 1.00 89.00 109 VAL A CA 1
ATOM 812 C C . VAL A 1 109 ? 8.473 15.119 -7.692 1.00 89.00 109 VAL A C 1
ATOM 814 O O . VAL A 1 109 ? 8.309 15.130 -6.471 1.00 89.00 109 VAL A O 1
ATOM 817 N N . ALA A 1 110 ? 7.452 14.948 -8.535 1.00 92.75 110 ALA A N 1
ATOM 818 C CA . ALA A 1 110 ? 6.069 14.772 -8.095 1.00 92.75 110 ALA A CA 1
ATOM 819 C C . ALA A 1 110 ? 5.898 13.504 -7.243 1.00 92.75 110 ALA A C 1
ATOM 821 O O . ALA A 1 110 ? 5.318 13.561 -6.162 1.00 92.75 110 ALA A O 1
ATOM 822 N N . HIS A 1 111 ? 6.456 12.371 -7.678 1.00 92.81 111 HIS A N 1
ATOM 823 C CA . HIS A 1 111 ? 6.412 11.117 -6.926 1.00 92.81 111 HIS A CA 1
ATOM 824 C C . HIS A 1 111 ? 7.135 11.228 -5.578 1.00 92.81 111 HIS A C 1
ATOM 826 O O . HIS A 1 111 ? 6.622 10.772 -4.555 1.00 92.81 111 HIS A O 1
ATOM 832 N N . THR A 1 112 ? 8.313 11.854 -5.565 1.00 91.75 112 THR A N 1
ATOM 833 C CA . THR A 1 112 ? 9.129 12.011 -4.354 1.00 91.75 112 THR A CA 1
ATOM 834 C C . THR A 1 112 ? 8.481 12.976 -3.366 1.00 91.75 112 THR A C 1
ATOM 836 O O . THR A 1 112 ? 8.381 12.663 -2.185 1.00 91.75 112 THR A O 1
ATOM 839 N N . SER A 1 113 ? 7.978 14.123 -3.828 1.00 93.06 113 SER A N 1
ATOM 840 C CA . SER A 1 113 ? 7.288 15.094 -2.968 1.00 93.06 113 SER A CA 1
ATOM 841 C C . SER A 1 113 ? 5.975 14.537 -2.404 1.00 93.06 113 SER A C 1
ATOM 843 O O . SER A 1 113 ? 5.723 14.666 -1.204 1.00 93.06 113 SER A O 1
ATOM 845 N N . TRP A 1 114 ? 5.178 13.832 -3.216 1.00 96.94 114 TRP A N 1
ATOM 846 C CA . TRP A 1 114 ? 3.950 13.173 -2.757 1.00 96.94 114 TRP A CA 1
ATOM 847 C C . TRP A 1 114 ? 4.228 12.052 -1.742 1.00 96.94 114 TRP A C 1
ATOM 849 O O . TRP A 1 114 ? 3.436 11.853 -0.816 1.00 96.94 114 TRP A O 1
ATOM 859 N N . ALA A 1 115 ? 5.395 11.397 -1.818 1.00 95.94 115 ALA A N 1
ATOM 860 C CA . ALA A 1 115 ? 5.803 10.376 -0.852 1.00 95.94 115 ALA A CA 1
ATOM 861 C C . ALA A 1 115 ? 5.835 10.908 0.589 1.00 95.94 115 ALA A C 1
ATOM 863 O O . ALA A 1 115 ? 5.450 10.188 1.508 1.00 95.94 115 ALA A O 1
ATOM 864 N N . PHE A 1 116 ? 6.238 12.167 0.801 1.00 96.19 116 PHE A N 1
ATOM 865 C CA . PHE A 1 116 ? 6.249 12.782 2.133 1.00 96.19 116 PHE A CA 1
ATOM 866 C C . PHE A 1 116 ? 4.837 12.991 2.683 1.00 96.19 116 PHE A C 1
ATOM 868 O O . PHE A 1 116 ? 4.596 12.737 3.864 1.00 96.19 116 PHE A O 1
ATOM 875 N N . VAL A 1 117 ? 3.891 13.391 1.829 1.00 97.12 117 VAL A N 1
ATOM 876 C CA . VAL A 1 117 ? 2.474 13.527 2.203 1.00 97.12 117 VAL A CA 1
ATOM 877 C C . VAL A 1 117 ? 1.916 12.169 2.621 1.00 97.12 117 VAL A C 1
ATOM 879 O O . VAL A 1 117 ? 1.315 12.039 3.688 1.00 97.12 117 VAL A O 1
ATOM 882 N N . VAL A 1 118 ? 2.165 11.138 1.811 1.00 98.06 118 VAL A N 1
ATOM 883 C CA . VAL A 1 118 ? 1.718 9.766 2.082 1.00 98.06 118 VAL A CA 1
ATOM 884 C C . VAL A 1 118 ? 2.358 9.212 3.354 1.00 98.06 118 VAL A C 1
ATOM 886 O O . VAL A 1 118 ? 1.655 8.620 4.171 1.00 98.06 118 VAL A O 1
ATOM 889 N N . ALA A 1 119 ? 3.656 9.438 3.564 1.00 97.62 119 ALA A N 1
ATOM 890 C CA . ALA A 1 119 ? 4.366 8.993 4.758 1.00 97.62 119 ALA A CA 1
ATOM 891 C C . ALA A 1 119 ? 3.836 9.675 6.026 1.00 97.62 119 ALA A C 1
ATOM 893 O O . ALA A 1 119 ? 3.524 8.990 7.000 1.00 97.62 119 ALA A O 1
ATOM 894 N N . GLY A 1 120 ? 3.665 11.001 6.005 1.00 97.62 120 GLY A N 1
ATOM 895 C CA . GLY A 1 120 ? 3.090 11.746 7.126 1.00 97.62 120 GLY A CA 1
ATOM 896 C C . GLY A 1 120 ? 1.693 11.238 7.478 1.00 97.62 120 GLY A C 1
ATOM 897 O O . GLY A 1 120 ? 1.418 10.906 8.630 1.00 97.62 120 GLY A O 1
ATOM 898 N N . LEU A 1 1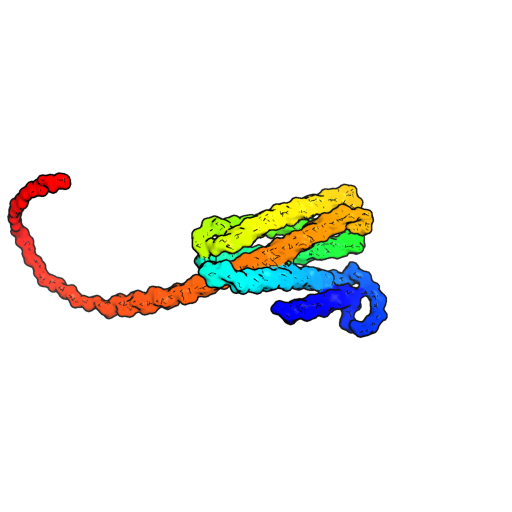21 ? 0.845 11.063 6.465 1.00 97.56 121 LEU A N 1
ATOM 899 C CA . LEU A 1 121 ? -0.510 10.548 6.624 1.00 97.56 121 LEU A CA 1
ATOM 900 C C . LEU A 1 121 ? -0.535 9.115 7.178 1.00 97.56 121 LEU A C 1
ATOM 902 O O . LEU A 1 121 ? -1.335 8.811 8.064 1.00 97.56 121 LEU A O 1
ATOM 906 N N . ALA A 1 122 ? 0.356 8.243 6.705 1.00 97.75 122 ALA A N 1
ATOM 907 C CA . ALA A 1 122 ? 0.472 6.869 7.180 1.00 97.75 122 ALA A CA 1
ATOM 908 C C . ALA A 1 122 ? 0.944 6.792 8.634 1.00 97.75 122 ALA A C 1
ATOM 910 O O . ALA A 1 122 ? 0.387 6.021 9.416 1.00 97.75 122 ALA A O 1
ATOM 911 N N . ILE A 1 123 ? 1.916 7.623 9.020 1.00 96.75 123 ILE A N 1
ATOM 912 C CA . ILE A 1 123 ? 2.389 7.727 10.404 1.00 96.75 123 ILE A CA 1
ATOM 913 C C . ILE A 1 123 ? 1.260 8.233 11.306 1.00 96.75 123 ILE A C 1
ATOM 915 O O . ILE A 1 123 ? 1.014 7.648 12.364 1.00 96.75 123 ILE A O 1
ATOM 919 N N . THR A 1 124 ? 0.517 9.262 10.888 1.00 95.81 124 THR A N 1
ATOM 920 C CA . THR A 1 124 ? -0.641 9.757 11.644 1.00 95.81 124 THR A CA 1
ATOM 921 C C . THR A 1 124 ? -1.706 8.671 11.799 1.00 95.81 124 THR A C 1
ATOM 923 O O . THR A 1 124 ? -2.117 8.372 12.916 1.00 95.81 124 THR A O 1
ATOM 926 N N . VAL A 1 125 ? -2.128 8.014 10.715 1.00 94.88 125 VAL A N 1
ATOM 927 C CA . VAL A 1 125 ? -3.135 6.940 10.779 1.00 94.88 125 VAL A CA 1
ATOM 928 C C . VAL A 1 125 ? -2.649 5.766 11.636 1.00 94.88 125 VAL A C 1
ATOM 930 O O . VAL A 1 125 ? -3.392 5.288 12.497 1.00 94.88 125 VAL A O 1
ATOM 933 N N . GLY A 1 126 ? -1.405 5.325 11.453 1.00 93.94 126 GLY A N 1
ATOM 934 C CA . GLY A 1 126 ? -0.804 4.229 12.211 1.00 93.94 126 GLY A CA 1
ATOM 935 C C . GLY A 1 126 ? -0.784 4.516 13.711 1.00 93.94 126 GLY A C 1
ATOM 936 O O . GLY A 1 126 ? -1.360 3.759 14.493 1.00 93.94 126 GLY A O 1
ATOM 937 N N . THR A 1 127 ? -0.242 5.663 14.117 1.00 92.50 127 THR A N 1
ATOM 938 C CA . THR A 1 127 ? -0.193 6.072 15.532 1.00 92.50 127 THR A CA 1
ATOM 939 C C . THR A 1 127 ? -1.584 6.276 16.137 1.00 92.50 127 THR A C 1
ATOM 941 O O . THR A 1 127 ? -1.832 5.833 17.259 1.00 92.50 127 THR A O 1
ATOM 944 N N . MET A 1 128 ? -2.541 6.839 15.390 1.00 89.38 128 MET A N 1
ATOM 945 C CA . MET A 1 128 ? -3.935 6.980 15.836 1.00 89.38 128 MET A CA 1
ATOM 946 C C . MET A 1 128 ? -4.601 5.634 16.134 1.00 89.38 128 MET A C 1
ATOM 948 O O . MET A 1 128 ? -5.397 5.526 17.069 1.00 89.38 128 MET A O 1
ATOM 952 N N . THR A 1 129 ? -4.304 4.594 15.351 1.00 87.62 129 THR A N 1
ATOM 953 C CA . THR A 1 129 ? -4.830 3.248 15.628 1.00 87.62 129 THR A CA 1
ATOM 954 C C . THR A 1 129 ? -4.175 2.591 16.843 1.00 87.62 129 THR A C 1
ATOM 956 O O . THR A 1 129 ? -4.767 1.681 17.416 1.00 87.62 129 THR A O 1
ATOM 959 N N . GLN A 1 130 ? -3.011 3.071 17.288 1.00 85.69 130 GLN A N 1
ATOM 960 C CA . GLN A 1 130 ? -2.337 2.596 18.499 1.00 85.69 130 GLN A CA 1
ATOM 961 C C . GLN A 1 130 ? -2.823 3.322 19.763 1.00 85.69 130 GLN A C 1
ATOM 963 O O . GLN A 1 130 ? -3.034 2.674 20.788 1.00 85.69 130 GLN A O 1
ATOM 968 N N . SER A 1 131 ? -3.036 4.638 19.688 1.00 79.88 131 SER A N 1
ATOM 969 C CA . SER A 1 131 ? -3.279 5.508 20.851 1.00 79.88 131 SER A CA 1
ATOM 970 C C . SER A 1 131 ? -4.735 5.587 21.319 1.00 79.88 131 SER A C 1
ATOM 972 O O . SER A 1 131 ? -5.003 6.048 22.426 1.00 79.88 131 SER A O 1
ATOM 974 N N . ARG A 1 132 ? -5.702 5.132 20.516 1.00 73.56 132 ARG A N 1
ATOM 975 C CA . ARG A 1 132 ? -7.125 5.214 20.875 1.00 73.56 132 ARG A CA 1
ATOM 976 C C . ARG A 1 132 ? -7.548 4.123 21.871 1.00 73.56 132 ARG A C 1
ATOM 978 O O . ARG A 1 132 ? -7.293 2.923 21.685 1.00 73.56 132 ARG A O 1
ATOM 985 N N . PHE A 1 133 ? -8.262 4.545 22.914 1.00 60.09 133 PHE A N 1
ATOM 986 C CA . PHE A 1 133 ? -8.966 3.649 23.833 1.00 60.09 133 PHE A CA 1
ATOM 987 C C . PHE A 1 133 ? -10.085 2.893 23.101 1.00 60.09 133 PHE A C 1
ATOM 989 O O . PHE A 1 133 ? -10.761 3.447 22.238 1.00 60.09 133 PHE A O 1
ATOM 996 N N . GLY A 1 134 ? -10.263 1.609 23.424 1.00 66.25 134 GLY A N 1
ATOM 997 C CA . GLY A 1 134 ? -11.304 0.766 22.818 1.00 66.25 134 GLY A CA 1
ATOM 998 C C . GLY A 1 134 ? -11.010 0.259 21.399 1.00 66.25 134 GLY A C 1
ATOM 999 O O . GLY A 1 134 ? -11.880 -0.362 20.790 1.00 66.25 134 GLY A O 1
ATOM 1000 N N . VAL A 1 135 ? -9.803 0.491 20.865 1.00 73.44 135 VAL A N 1
ATOM 1001 C CA . VAL A 1 135 ? -9.375 -0.097 19.587 1.00 73.44 135 VAL A CA 1
ATOM 1002 C C . VAL A 1 135 ? -8.962 -1.562 19.778 1.00 73.44 135 VAL A C 1
ATOM 1004 O O . VAL A 1 135 ? -8.148 -1.846 20.663 1.00 73.44 135 VAL A O 1
ATOM 1007 N N . PRO A 1 136 ? -9.456 -2.495 18.937 1.00 77.38 136 PRO A N 1
ATOM 1008 C CA . PRO A 1 136 ? -9.052 -3.894 18.983 1.00 77.38 136 PRO A CA 1
ATOM 1009 C C . PRO A 1 136 ? -7.528 -4.090 18.914 1.00 77.38 136 PRO A C 1
ATOM 1011 O O . PRO A 1 136 ? -6.870 -3.441 18.093 1.00 77.38 136 PRO A O 1
ATOM 1014 N N . PRO A 1 137 ? -6.948 -5.044 19.672 1.00 82.69 137 PRO A N 1
ATOM 1015 C CA . PRO A 1 137 ? -5.509 -5.323 19.640 1.00 82.69 137 PRO A CA 1
ATOM 1016 C C . PRO A 1 137 ? -4.966 -5.613 18.237 1.00 82.69 137 PRO A C 1
ATOM 1018 O O . PRO A 1 137 ? -3.832 -5.263 17.923 1.00 82.69 137 PRO A O 1
ATOM 1021 N N . LEU A 1 138 ? -5.781 -6.226 17.373 1.00 84.69 138 LEU A N 1
ATOM 1022 C CA . LEU A 1 138 ? -5.401 -6.499 15.991 1.00 84.69 138 LEU A CA 1
ATOM 1023 C C . LEU A 1 138 ? -5.226 -5.208 15.180 1.00 84.69 138 LEU A C 1
ATOM 1025 O O . LEU A 1 138 ? -4.232 -5.075 14.476 1.00 84.69 138 LEU A O 1
ATOM 1029 N N . LEU A 1 139 ? -6.120 -4.226 15.330 1.00 84.88 139 LEU A N 1
ATOM 1030 C CA . LEU A 1 139 ? -6.013 -2.958 14.605 1.00 84.88 139 LEU A CA 1
ATOM 1031 C C . LEU A 1 139 ? -4.796 -2.139 15.069 1.00 84.88 139 LEU A C 1
ATOM 1033 O O . LEU A 1 139 ? -4.145 -1.509 14.243 1.00 84.88 139 LEU A O 1
ATOM 1037 N N . ARG A 1 140 ? -4.412 -2.241 16.351 1.00 88.88 140 ARG A N 1
ATOM 1038 C CA . ARG A 1 140 ? -3.151 -1.670 16.868 1.00 88.88 140 ARG A CA 1
ATOM 1039 C C . ARG A 1 140 ? -1.919 -2.280 16.196 1.00 88.88 140 ARG A C 1
ATOM 1041 O O . ARG A 1 140 ? -0.999 -1.551 15.835 1.00 88.88 140 ARG A O 1
ATOM 1048 N N . LYS A 1 141 ? -1.906 -3.607 16.009 1.00 91.12 141 LYS A N 1
ATOM 1049 C CA . LYS A 1 141 ? -0.822 -4.312 15.302 1.00 91.12 141 LYS A CA 1
ATOM 1050 C C . LYS A 1 141 ? -0.750 -3.908 13.832 1.00 91.12 141 LYS A C 1
ATOM 1052 O O . LYS A 1 141 ? 0.345 -3.694 13.329 1.00 91.12 141 LYS A O 1
ATOM 1057 N N . LEU A 1 142 ? -1.898 -3.770 13.164 1.00 92.75 142 LEU A N 1
ATOM 1058 C CA . LEU A 1 142 ? -1.955 -3.282 11.782 1.00 92.75 142 LEU A CA 1
ATOM 1059 C C . LEU A 1 142 ? -1.431 -1.845 11.674 1.00 92.75 142 LEU A C 1
ATOM 1061 O O . LEU A 1 142 ? -0.667 -1.551 10.763 1.00 92.75 142 LEU A O 1
ATOM 1065 N N . GLY A 1 143 ? -1.781 -0.982 12.630 1.00 93.62 143 GLY A N 1
ATOM 1066 C CA . GLY A 1 143 ? -1.257 0.378 12.745 1.00 93.62 143 GLY A CA 1
ATOM 1067 C C . GLY A 1 143 ? 0.253 0.447 12.893 1.00 93.62 143 GLY A C 1
ATOM 1068 O O . GLY A 1 143 ? 0.921 1.154 12.145 1.00 93.62 143 GLY A O 1
ATOM 1069 N N . PHE A 1 144 ? 0.800 -0.332 13.826 1.00 95.56 144 PHE A N 1
ATOM 1070 C CA . PHE A 1 144 ? 2.246 -0.465 13.987 1.00 95.56 144 PHE A CA 1
ATOM 1071 C C . PHE A 1 144 ? 2.908 -0.991 12.707 1.00 95.56 144 PHE A C 1
ATOM 1073 O O . PHE A 1 144 ? 3.893 -0.425 12.240 1.00 95.56 144 PHE A O 1
ATOM 1080 N N . GLY A 1 145 ? 2.325 -2.031 12.102 1.00 96.94 145 GLY A N 1
ATOM 1081 C CA . GLY A 1 145 ? 2.781 -2.579 10.828 1.00 96.94 145 GLY A CA 1
ATOM 1082 C C . GLY A 1 145 ? 2.805 -1.528 9.720 1.00 96.94 145 GLY A C 1
ATOM 1083 O O . GLY A 1 145 ? 3.782 -1.457 8.983 1.00 96.94 145 GLY A O 1
ATOM 1084 N N . LEU A 1 146 ? 1.789 -0.664 9.644 1.00 97.62 146 LEU A N 1
ATOM 1085 C CA . LEU A 1 146 ? 1.736 0.435 8.681 1.00 97.62 146 LEU A CA 1
ATOM 1086 C C . LEU A 1 146 ? 2.905 1.409 8.882 1.00 97.62 146 LEU A C 1
ATOM 1088 O O . LEU A 1 146 ? 3.549 1.772 7.902 1.00 97.62 146 LEU A O 1
ATOM 1092 N N . VAL A 1 147 ? 3.225 1.789 10.123 1.00 97.62 147 VAL A N 1
ATOM 1093 C CA . VAL A 1 147 ? 4.368 2.674 10.422 1.00 97.62 147 VAL A CA 1
ATOM 1094 C C . VAL A 1 147 ? 5.690 2.024 10.006 1.00 97.62 147 VAL A C 1
ATOM 1096 O O . VAL A 1 147 ? 6.488 2.653 9.313 1.00 97.62 147 VAL A O 1
ATOM 1099 N N . VAL A 1 148 ? 5.906 0.756 10.367 1.00 98.12 148 VAL A N 1
ATOM 1100 C CA . VAL A 1 148 ? 7.128 0.014 10.010 1.00 98.12 148 VAL A CA 1
ATOM 1101 C C . VAL A 1 148 ? 7.283 -0.094 8.494 1.00 98.12 148 VAL A C 1
ATOM 1103 O O . VAL A 1 148 ? 8.328 0.258 7.950 1.00 98.12 148 VAL A O 1
ATOM 1106 N N . VAL A 1 149 ? 6.229 -0.518 7.796 1.00 98.00 149 VAL A N 1
ATOM 1107 C CA . VAL A 1 149 ? 6.218 -0.654 6.334 1.00 98.00 149 VAL A CA 1
ATOM 1108 C C . VAL A 1 149 ? 6.423 0.698 5.650 1.00 98.00 149 VAL A C 1
ATOM 1110 O O . VAL A 1 149 ? 7.112 0.756 4.636 1.00 98.00 149 VAL A O 1
ATOM 1113 N N . THR A 1 150 ? 5.894 1.791 6.210 1.00 97.94 150 THR A N 1
ATOM 1114 C CA . THR A 1 150 ? 6.144 3.158 5.717 1.00 97.94 150 THR A CA 1
ATOM 1115 C C . THR A 1 150 ? 7.624 3.519 5.820 1.00 97.94 150 THR A C 1
ATOM 1117 O O . THR A 1 150 ? 8.198 4.012 4.851 1.00 97.94 150 THR A O 1
ATOM 1120 N N . GLY A 1 151 ? 8.260 3.230 6.960 1.00 97.19 151 GLY A N 1
ATOM 1121 C CA . GLY A 1 151 ? 9.695 3.450 7.149 1.00 97.19 151 GLY A CA 1
ATOM 1122 C C . GLY A 1 151 ? 10.535 2.655 6.148 1.00 97.19 151 GLY A C 1
ATOM 1123 O O . GLY A 1 151 ? 11.394 3.222 5.478 1.00 97.19 151 GLY A O 1
ATOM 1124 N N . ILE A 1 152 ? 10.227 1.366 5.971 1.00 97.69 152 ILE A N 1
ATOM 1125 C CA . ILE A 1 152 ? 10.889 0.511 4.975 1.00 97.69 152 ILE A CA 1
ATOM 1126 C C . ILE A 1 152 ? 10.676 1.062 3.557 1.00 97.69 152 ILE A C 1
ATOM 1128 O O . ILE A 1 152 ? 11.637 1.158 2.797 1.00 97.69 152 ILE A O 1
ATOM 1132 N N . GLN A 1 153 ? 9.455 1.483 3.205 1.00 96.38 153 GLN A N 1
ATOM 1133 C CA . GLN A 1 153 ? 9.150 2.049 1.886 1.00 96.38 153 GLN A CA 1
ATOM 1134 C C . GLN A 1 153 ? 10.005 3.281 1.609 1.00 96.38 153 GLN A C 1
ATOM 1136 O O . GLN A 1 153 ? 10.570 3.412 0.523 1.00 96.38 153 GLN A O 1
ATOM 1141 N N . PHE A 1 154 ? 10.099 4.172 2.595 1.00 93.50 154 PHE A N 1
ATOM 1142 C CA . PHE A 1 154 ? 10.861 5.404 2.489 1.00 93.50 154 PHE A CA 1
ATOM 1143 C C . PHE A 1 154 ? 12.354 5.114 2.298 1.00 93.50 154 PHE A C 1
ATOM 1145 O O . PHE A 1 154 ? 12.958 5.631 1.361 1.00 93.50 154 PHE A O 1
ATOM 1152 N N . LEU A 1 155 ? 12.929 4.214 3.104 1.00 94.56 155 LEU A N 1
ATOM 1153 C CA . LEU A 1 155 ? 14.331 3.801 2.978 1.00 94.56 155 LEU A CA 1
ATOM 1154 C C . LEU A 1 155 ? 14.628 3.153 1.619 1.00 94.56 155 LEU A C 1
ATOM 1156 O O . LEU A 1 155 ? 15.621 3.497 0.984 1.00 94.56 155 LEU A O 1
ATOM 1160 N N . LEU A 1 156 ? 13.750 2.267 1.139 1.00 93.94 156 LEU A N 1
ATOM 1161 C CA . LEU A 1 156 ? 13.882 1.651 -0.184 1.00 93.94 156 LEU A CA 1
ATOM 1162 C C . LEU A 1 156 ? 13.801 2.692 -1.310 1.00 93.94 156 LEU A C 1
ATOM 1164 O O . LEU A 1 156 ? 14.526 2.583 -2.294 1.00 93.94 156 LEU A O 1
ATOM 1168 N N . GLY A 1 157 ? 12.938 3.704 -1.171 1.00 90.00 157 GLY A N 1
ATOM 1169 C CA . GLY A 1 157 ? 12.799 4.783 -2.154 1.00 90.00 157 GLY A CA 1
ATOM 1170 C C . GLY A 1 157 ? 14.037 5.673 -2.213 1.00 90.00 157 GLY A C 1
ATOM 1171 O O . GLY A 1 157 ? 14.528 5.978 -3.296 1.00 90.00 157 GLY A O 1
ATOM 1172 N N . VAL A 1 158 ? 14.591 6.020 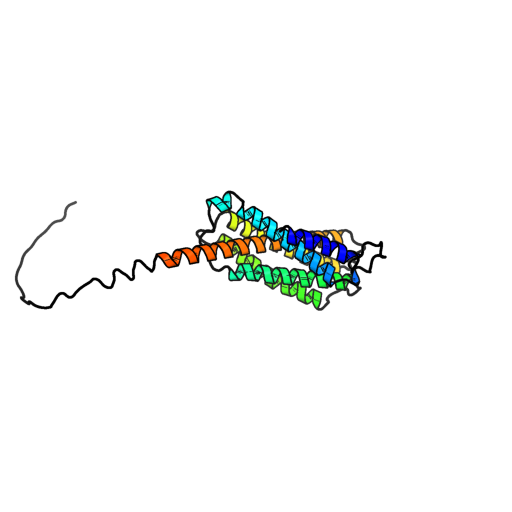-1.050 1.00 89.06 158 VAL A N 1
ATOM 1173 C CA . VAL A 1 158 ? 15.854 6.762 -0.939 1.00 89.06 158 VAL A CA 1
ATOM 1174 C C . VAL A 1 158 ? 17.016 5.956 -1.527 1.00 89.06 158 VAL A C 1
ATOM 1176 O O . VAL A 1 158 ? 17.799 6.496 -2.304 1.0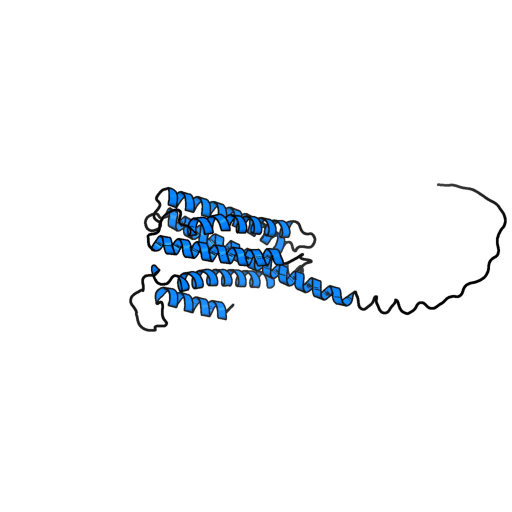0 89.06 158 VAL A O 1
ATOM 1179 N N . ALA A 1 159 ? 17.106 4.657 -1.227 1.00 88.38 159 ALA A N 1
ATOM 1180 C CA . ALA A 1 159 ? 18.124 3.780 -1.806 1.00 88.38 159 ALA A CA 1
ATOM 1181 C C . ALA A 1 159 ? 18.018 3.705 -3.340 1.00 88.38 159 ALA A C 1
ATOM 1183 O O . ALA A 1 159 ? 19.032 3.788 -4.030 1.00 88.38 159 ALA A O 1
ATOM 1184 N N . ALA A 1 160 ? 16.799 3.609 -3.882 1.00 83.25 160 ALA A N 1
ATOM 1185 C CA . ALA A 1 160 ? 16.565 3.622 -5.325 1.00 83.25 160 ALA A CA 1
ATOM 1186 C C . ALA A 1 160 ? 16.952 4.965 -5.969 1.00 83.25 160 ALA A C 1
ATOM 1188 O O . ALA A 1 160 ? 17.546 4.976 -7.045 1.00 83.25 160 ALA A O 1
ATOM 1189 N N . LEU A 1 161 ? 16.675 6.092 -5.304 1.00 81.00 161 LEU A N 1
ATOM 1190 C CA . LEU A 1 161 ? 17.097 7.415 -5.768 1.00 81.00 161 LEU A CA 1
ATOM 1191 C C . LEU A 1 161 ? 18.627 7.521 -5.844 1.00 81.00 161 LEU A C 1
ATOM 1193 O O . LEU A 1 161 ? 19.156 7.980 -6.853 1.00 81.00 161 LEU A O 1
ATOM 1197 N N . PHE A 1 162 ? 19.342 7.063 -4.811 1.00 82.56 162 PHE A N 1
ATOM 1198 C CA . PHE A 1 162 ? 20.807 7.052 -4.812 1.00 82.56 162 PHE A CA 1
ATOM 1199 C C . PHE A 1 162 ? 21.393 6.140 -5.887 1.00 82.56 162 PHE A C 1
ATOM 1201 O O . PHE A 1 162 ? 22.370 6.527 -6.521 1.00 82.56 162 PHE A O 1
ATOM 1208 N N . ALA A 1 163 ? 20.788 4.975 -6.135 1.00 79.19 163 ALA A N 1
ATOM 1209 C CA . ALA A 1 163 ? 21.211 4.102 -7.226 1.00 79.19 163 ALA A CA 1
ATOM 1210 C C . ALA A 1 163 ? 21.121 4.827 -8.581 1.00 79.19 163 ALA A C 1
ATOM 1212 O O . ALA A 1 163 ? 22.102 4.865 -9.319 1.00 79.19 163 ALA A O 1
ATOM 1213 N N . VAL A 1 164 ? 19.993 5.485 -8.871 1.00 74.50 164 VAL A N 1
ATOM 1214 C CA . VAL A 1 164 ? 19.808 6.246 -10.122 1.00 74.50 164 VAL A CA 1
ATOM 1215 C C . VAL A 1 164 ? 20.792 7.418 -10.226 1.00 74.50 164 VAL A C 1
ATOM 1217 O O . VAL A 1 164 ? 21.393 7.613 -11.278 1.00 74.50 164 VAL A O 1
ATOM 1220 N N . MET A 1 165 ? 21.019 8.175 -9.144 1.00 73.12 165 MET A N 1
ATOM 1221 C CA . MET A 1 165 ? 22.012 9.266 -9.136 1.00 73.12 165 MET A CA 1
ATOM 1222 C C . MET A 1 165 ? 23.451 8.767 -9.320 1.00 73.12 165 MET A C 1
ATOM 1224 O O . MET A 1 165 ? 24.282 9.488 -9.863 1.00 73.12 165 MET A O 1
ATOM 1228 N N . GLY A 1 166 ? 23.745 7.539 -8.891 1.00 72.38 166 GLY A N 1
ATOM 1229 C CA . GLY A 1 166 ? 25.027 6.870 -9.111 1.00 72.38 166 GLY A CA 1
ATOM 1230 C C . GLY A 1 166 ? 25.222 6.324 -10.529 1.00 72.38 166 GLY A C 1
ATOM 1231 O O . GLY A 1 166 ? 26.212 5.637 -10.764 1.00 72.38 166 GLY A O 1
ATOM 1232 N N . GLY A 1 167 ? 24.297 6.594 -11.458 1.00 67.38 167 GLY A N 1
ATOM 1233 C CA . GLY A 1 167 ? 24.361 6.115 -12.840 1.00 67.38 167 GLY A CA 1
ATOM 1234 C C . GLY A 1 167 ? 23.862 4.682 -13.030 1.00 67.38 167 GLY A C 1
ATOM 1235 O O . GLY A 1 167 ? 24.201 4.050 -14.025 1.00 67.38 167 GLY A O 1
ATOM 1236 N N . ALA A 1 168 ? 23.084 4.137 -12.086 1.00 63.38 168 ALA A N 1
ATOM 1237 C CA . ALA A 1 168 ? 22.488 2.818 -12.257 1.00 63.38 168 ALA A CA 1
ATOM 1238 C C . ALA A 1 168 ? 21.402 2.842 -13.339 1.00 63.38 168 ALA A C 1
ATOM 1240 O O . ALA A 1 168 ? 20.298 3.346 -13.111 1.00 63.38 168 ALA A O 1
ATOM 1241 N N . GLU A 1 169 ? 21.682 2.230 -14.487 1.00 60.44 169 GLU A N 1
ATOM 1242 C CA . GLU A 1 169 ? 20.644 1.880 -15.451 1.00 60.44 169 GLU A CA 1
ATOM 1243 C C . GLU A 1 169 ? 19.954 0.583 -15.013 1.00 60.44 169 GLU A C 1
ATOM 1245 O O . GLU A 1 169 ? 20.584 -0.449 -14.760 1.00 60.44 169 GLU A O 1
ATOM 1250 N N . SER A 1 170 ? 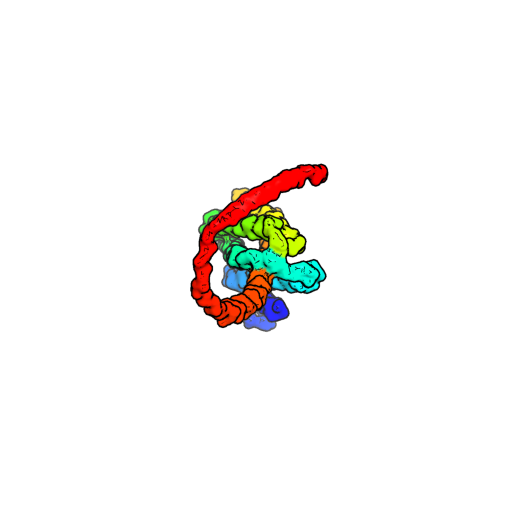18.628 0.649 -14.869 1.00 57.47 170 SER A N 1
ATOM 1251 C CA . SER A 1 170 ? 17.823 -0.439 -14.295 1.00 57.47 170 SER A CA 1
ATOM 1252 C C . SER A 1 170 ? 17.848 -1.747 -15.101 1.00 57.47 170 SER A C 1
ATOM 1254 O O . SER A 1 170 ? 17.491 -2.789 -14.557 1.00 57.47 170 SER A O 1
ATOM 1256 N N . SER A 1 171 ? 18.288 -1.707 -16.361 1.00 54.91 171 SER A N 1
ATOM 1257 C CA . SER A 1 171 ? 18.440 -2.862 -17.253 1.00 54.91 171 SER A CA 1
ATOM 1258 C C . SER A 1 171 ? 19.743 -3.642 -17.041 1.00 54.91 171 SER A C 1
ATOM 1260 O O . SER A 1 171 ? 19.775 -4.831 -17.351 1.00 54.91 171 SER A O 1
ATOM 1262 N N . GLU A 1 172 ? 20.795 -3.024 -16.492 1.00 59.44 172 GLU A N 1
ATOM 1263 C CA . GLU A 1 172 ? 22.139 -3.628 -16.435 1.00 59.44 172 GLU A CA 1
ATOM 1264 C C . GLU A 1 172 ? 22.602 -3.977 -15.012 1.00 59.44 172 GLU A C 1
ATOM 1266 O O . GLU A 1 172 ? 23.499 -4.801 -14.833 1.00 59.44 172 GLU A O 1
ATOM 1271 N N . GLN A 1 173 ? 21.976 -3.403 -13.975 1.00 72.62 173 GLN A N 1
ATOM 1272 C CA . GLN A 1 173 ? 22.405 -3.581 -12.585 1.00 72.62 173 GLN A CA 1
ATOM 1273 C C . GLN A 1 173 ? 21.404 -4.403 -11.746 1.00 72.62 173 GLN A C 1
ATOM 1275 O O . GLN A 1 173 ? 20.340 -3.895 -11.375 1.00 72.62 173 GLN A O 1
ATOM 1280 N N . PRO A 1 174 ? 21.761 -5.636 -11.323 1.00 78.81 174 PRO A N 1
ATOM 1281 C CA . PRO A 1 174 ? 20.891 -6.501 -10.517 1.00 78.81 174 PRO A CA 1
ATOM 1282 C C . PRO A 1 174 ? 20.389 -5.852 -9.221 1.00 78.81 174 PRO A C 1
ATOM 1284 O O . PRO A 1 174 ? 19.262 -6.091 -8.790 1.00 78.81 174 PRO A O 1
ATOM 1287 N N . VAL A 1 175 ? 21.207 -4.993 -8.606 1.00 80.19 175 VAL A N 1
ATOM 1288 C CA . VAL A 1 175 ? 20.856 -4.288 -7.364 1.00 80.19 175 VAL A CA 1
ATOM 1289 C C . VAL A 1 175 ? 19.697 -3.312 -7.582 1.00 80.19 175 VAL A C 1
ATOM 1291 O O . VAL A 1 175 ? 18.790 -3.260 -6.753 1.00 80.19 175 VAL A O 1
ATOM 1294 N N . ALA A 1 176 ? 19.672 -2.585 -8.703 1.00 79.25 176 ALA A N 1
ATOM 1295 C CA . ALA A 1 176 ? 18.594 -1.649 -9.020 1.00 79.25 176 ALA A CA 1
ATOM 1296 C C . ALA A 1 176 ? 17.257 -2.382 -9.226 1.00 79.25 176 ALA A C 1
ATOM 1298 O O . ALA A 1 176 ? 16.227 -1.947 -8.708 1.00 79.25 176 ALA A O 1
ATOM 1299 N N . ILE A 1 177 ? 17.286 -3.541 -9.894 1.00 81.50 177 ILE A N 1
ATOM 1300 C CA . ILE A 1 177 ? 16.111 -4.404 -10.094 1.00 81.50 177 ILE A CA 1
ATOM 1301 C C . ILE A 1 177 ? 15.586 -4.926 -8.753 1.00 81.50 177 ILE A C 1
ATOM 1303 O O . ILE A 1 177 ? 14.383 -4.857 -8.486 1.00 81.50 177 ILE A O 1
ATOM 1307 N N . LEU A 1 178 ? 16.473 -5.424 -7.886 1.00 86.62 178 LEU A N 1
ATOM 1308 C CA . LEU A 1 178 ? 16.098 -5.933 -6.565 1.00 86.62 178 LEU A CA 1
ATOM 1309 C C . LEU A 1 178 ? 15.516 -4.830 -5.675 1.00 86.62 178 LEU A C 1
ATOM 1311 O O . LEU A 1 178 ? 14.480 -5.047 -5.048 1.00 86.62 178 LEU A O 1
ATOM 1315 N N . LEU A 1 179 ? 16.122 -3.638 -5.661 1.00 88.25 179 LEU A N 1
ATOM 1316 C CA . LEU A 1 179 ? 15.610 -2.483 -4.920 1.00 88.25 179 LEU A CA 1
ATOM 1317 C C . LEU A 1 179 ? 14.243 -2.040 -5.443 1.00 88.25 179 LEU A C 1
ATOM 1319 O O . LEU A 1 179 ? 13.322 -1.852 -4.650 1.00 88.25 179 LEU A O 1
ATOM 1323 N N . ALA A 1 180 ? 14.077 -1.927 -6.762 1.00 85.38 180 ALA A N 1
ATOM 1324 C CA . ALA A 1 180 ? 12.800 -1.571 -7.370 1.00 85.38 180 ALA A CA 1
ATOM 1325 C C . ALA A 1 180 ? 11.715 -2.614 -7.060 1.00 85.38 180 ALA A C 1
ATOM 1327 O O . ALA A 1 180 ? 10.589 -2.251 -6.718 1.00 85.38 180 ALA A O 1
ATOM 1328 N N . THR A 1 181 ? 12.057 -3.902 -7.115 1.00 89.31 181 THR A N 1
ATOM 1329 C CA . THR A 1 181 ? 11.144 -5.010 -6.799 1.00 89.31 181 THR A CA 1
ATOM 1330 C C . THR A 1 181 ? 10.749 -4.995 -5.327 1.00 89.31 181 THR A C 1
ATOM 1332 O O . THR A 1 181 ? 9.562 -5.052 -5.006 1.00 89.31 181 THR A O 1
ATOM 1335 N N . ALA A 1 182 ? 11.719 -4.845 -4.423 1.00 93.06 182 ALA A N 1
ATOM 1336 C CA . ALA A 1 182 ? 11.469 -4.730 -2.991 1.00 93.06 182 ALA A CA 1
ATOM 1337 C C . ALA A 1 182 ? 10.598 -3.507 -2.674 1.00 93.06 182 ALA A C 1
ATOM 1339 O O . ALA A 1 182 ? 9.634 -3.614 -1.916 1.00 93.06 182 ALA A O 1
ATOM 1340 N N . HIS A 1 183 ? 10.882 -2.360 -3.297 1.00 94.25 183 HIS A N 1
ATOM 1341 C CA . HIS A 1 183 ? 10.110 -1.132 -3.126 1.00 94.25 183 HIS A CA 1
ATOM 1342 C C . HIS A 1 183 ? 8.668 -1.287 -3.631 1.00 94.25 183 HIS A C 1
ATOM 1344 O O . HIS A 1 183 ? 7.730 -0.822 -2.984 1.00 94.25 183 HIS A O 1
ATOM 1350 N N . GLN A 1 184 ? 8.454 -1.971 -4.758 1.00 92.38 184 GLN A N 1
ATOM 1351 C CA . GLN A 1 184 ? 7.110 -2.255 -5.270 1.00 92.38 184 GLN A CA 1
ATOM 1352 C C . GLN A 1 184 ? 6.349 -3.245 -4.380 1.00 92.38 184 GLN A C 1
ATOM 1354 O O . GLN A 1 184 ? 5.182 -3.008 -4.064 1.00 92.38 184 GLN A O 1
ATOM 1359 N N . ALA A 1 185 ? 7.000 -4.324 -3.941 1.00 94.06 185 ALA A N 1
ATOM 1360 C CA . ALA A 1 185 ? 6.395 -5.328 -3.070 1.00 94.06 185 ALA A CA 1
ATOM 1361 C C . ALA A 1 185 ? 6.000 -4.732 -1.710 1.00 94.06 185 ALA A C 1
ATOM 1363 O O . ALA A 1 185 ? 4.875 -4.926 -1.245 1.00 94.06 185 ALA A O 1
ATOM 1364 N N . ASN A 1 186 ? 6.886 -3.942 -1.100 1.00 97.19 186 ASN A N 1
ATOM 1365 C CA . ASN A 1 186 ? 6.592 -3.246 0.147 1.00 97.19 186 ASN A CA 1
ATOM 1366 C C . ASN A 1 186 ? 5.483 -2.191 -0.040 1.00 97.19 186 ASN A C 1
ATOM 1368 O O . ASN A 1 186 ? 4.607 -2.070 0.817 1.00 97.19 186 ASN A O 1
ATOM 1372 N N . GLY A 1 187 ? 5.428 -1.522 -1.197 1.00 96.06 187 GLY A N 1
ATOM 1373 C CA . GLY A 1 187 ? 4.331 -0.622 -1.568 1.00 96.06 187 GLY A CA 1
ATOM 1374 C C . GLY A 1 187 ? 2.971 -1.329 -1.644 1.00 96.06 187 GLY A C 1
ATOM 1375 O O . GLY A 1 187 ? 1.962 -0.792 -1.184 1.00 96.06 187 GLY A O 1
ATOM 1376 N N . ALA A 1 188 ? 2.938 -2.572 -2.130 1.00 96.06 188 ALA A N 1
ATOM 1377 C CA . ALA A 1 188 ? 1.721 -3.382 -2.142 1.00 96.06 188 ALA A CA 1
ATOM 1378 C C . ALA A 1 188 ? 1.264 -3.763 -0.720 1.00 96.06 188 ALA A C 1
ATOM 1380 O O . ALA A 1 188 ? 0.069 -3.707 -0.417 1.00 96.06 188 ALA A O 1
ATOM 1381 N N . ILE A 1 189 ? 2.202 -4.096 0.177 1.00 97.31 189 ILE A N 1
ATOM 1382 C CA . ILE A 1 189 ? 1.914 -4.349 1.601 1.00 97.31 189 ILE A CA 1
ATOM 1383 C C . ILE A 1 189 ? 1.380 -3.074 2.268 1.00 97.31 189 ILE A C 1
ATOM 1385 O O . ILE A 1 189 ? 0.367 -3.126 2.969 1.00 97.31 189 ILE A O 1
ATOM 1389 N N . PHE A 1 190 ? 2.013 -1.927 2.011 1.00 98.06 190 PHE A N 1
ATOM 1390 C CA . PHE A 1 190 ? 1.587 -0.618 2.506 1.00 98.06 190 PHE A CA 1
ATOM 1391 C C . PHE A 1 190 ? 0.137 -0.310 2.120 1.00 98.06 190 PHE A C 1
ATOM 1393 O O . PHE A 1 190 ? -0.688 0.023 2.981 1.00 98.06 190 PHE A O 1
ATOM 1400 N N . LEU A 1 191 ? -0.198 -0.446 0.833 1.00 97.56 191 LEU A N 1
ATOM 1401 C CA . LEU A 1 191 ? -1.548 -0.165 0.352 1.00 97.56 191 LEU A CA 1
ATOM 1402 C C . LEU A 1 191 ? -2.553 -1.166 0.934 1.00 97.56 191 LEU A C 1
ATOM 1404 O O . LEU A 1 191 ? -3.647 -0.775 1.339 1.00 97.56 191 LEU A O 1
ATOM 1408 N N . SER A 1 192 ? -2.171 -2.438 1.043 1.00 97.62 192 SER A N 1
ATOM 1409 C CA . SER A 1 192 ? -3.005 -3.484 1.636 1.00 97.62 192 SER A CA 1
ATOM 1410 C C . SER A 1 192 ? -3.361 -3.194 3.099 1.00 97.62 192 SER A C 1
ATOM 1412 O O . SER A 1 192 ? -4.537 -3.254 3.479 1.00 97.62 192 SER A O 1
ATOM 1414 N N . LEU A 1 193 ? -2.379 -2.787 3.910 1.00 96.94 193 LEU A N 1
ATOM 1415 C CA . LEU A 1 193 ? -2.597 -2.349 5.292 1.00 96.94 193 LEU A CA 1
ATOM 1416 C C . LEU A 1 193 ? -3.494 -1.110 5.355 1.00 96.94 193 LEU A C 1
ATOM 1418 O O . LEU A 1 193 ? -4.435 -1.077 6.148 1.00 96.94 193 LEU A O 1
ATOM 1422 N N . SER A 1 194 ? -3.251 -0.127 4.485 1.00 97.44 194 SER A N 1
ATOM 1423 C CA . SER A 1 194 ? -4.035 1.111 4.416 1.00 97.44 194 SER A CA 1
ATOM 1424 C C . SER A 1 194 ? -5.507 0.840 4.089 1.00 97.44 194 SER A C 1
ATOM 1426 O O . SER A 1 194 ? -6.393 1.323 4.794 1.00 97.44 194 SER A O 1
ATOM 1428 N N . ILE A 1 195 ? -5.782 0.005 3.078 1.00 97.38 195 ILE A N 1
ATOM 1429 C CA . ILE A 1 195 ? -7.141 -0.419 2.698 1.00 97.38 195 ILE A CA 1
ATOM 1430 C C . ILE A 1 195 ? -7.812 -1.156 3.857 1.00 97.38 195 ILE A C 1
ATOM 1432 O O . ILE A 1 195 ? -8.960 -0.865 4.196 1.00 97.38 195 ILE A O 1
ATOM 1436 N N . THR A 1 196 ? -7.086 -2.070 4.499 1.00 94.94 196 THR A N 1
ATOM 1437 C CA . THR A 1 196 ? -7.600 -2.869 5.614 1.00 94.94 196 THR A CA 1
ATOM 1438 C C . THR A 1 196 ? -7.979 -1.988 6.811 1.00 94.94 196 THR A C 1
ATOM 1440 O O . THR A 1 196 ? -9.079 -2.118 7.356 1.00 94.94 196 THR A O 1
ATOM 1443 N N . ILE A 1 197 ? -7.113 -1.044 7.196 1.00 93.81 197 ILE A N 1
ATOM 1444 C CA . ILE A 1 197 ? -7.373 -0.081 8.277 1.00 93.81 197 ILE A CA 1
ATOM 1445 C C . ILE A 1 197 ? -8.539 0.849 7.914 1.00 93.81 197 ILE A C 1
ATOM 1447 O O . ILE A 1 197 ? -9.397 1.116 8.762 1.00 93.81 197 ILE A O 1
ATOM 1451 N N . ALA A 1 198 ? -8.615 1.323 6.669 1.00 94.69 198 ALA A N 1
ATOM 1452 C CA . ALA A 1 198 ? -9.713 2.165 6.205 1.00 94.69 198 ALA A CA 1
ATOM 1453 C C . ALA A 1 198 ? -11.056 1.432 6.257 1.00 94.69 198 ALA A C 1
ATOM 1455 O O . ALA A 1 198 ? -12.017 1.953 6.825 1.00 94.69 198 ALA A O 1
ATOM 1456 N N . ALA A 1 199 ? -11.117 0.199 5.752 1.00 93.31 199 ALA A N 1
ATOM 1457 C CA . ALA A 1 199 ? -12.317 -0.626 5.798 1.00 93.31 199 ALA A CA 1
ATOM 1458 C C . ALA A 1 199 ? -12.768 -0.886 7.243 1.00 93.31 199 ALA A C 1
ATOM 1460 O O . ALA A 1 199 ? -13.937 -0.670 7.571 1.00 93.31 199 ALA A O 1
ATOM 1461 N N . ALA A 1 200 ? -11.840 -1.267 8.126 1.00 90.69 200 ALA A N 1
ATOM 1462 C CA . ALA A 1 200 ? -12.121 -1.459 9.547 1.00 90.69 200 ALA A CA 1
ATOM 1463 C C . ALA A 1 200 ? -12.669 -0.177 10.203 1.00 90.69 200 ALA A C 1
ATOM 1465 O O . ALA A 1 200 ? -13.672 -0.227 10.917 1.00 90.69 200 ALA A O 1
ATOM 1466 N N . SER A 1 201 ? -12.069 0.979 9.903 1.00 89.56 201 SER A N 1
ATOM 1467 C CA . SER A 1 201 ? -12.496 2.282 10.430 1.00 89.56 201 SER A CA 1
ATOM 1468 C C . SER A 1 201 ? -13.889 2.681 9.936 1.00 89.56 201 SER A C 1
ATOM 1470 O O . SER A 1 201 ? -14.703 3.179 10.713 1.00 89.56 201 SER A O 1
ATOM 1472 N N . VAL A 1 202 ? -14.206 2.430 8.661 1.00 91.19 202 VAL A N 1
ATOM 1473 C CA . VAL A 1 202 ? -15.537 2.691 8.088 1.00 91.19 202 VAL A CA 1
ATOM 1474 C C . VAL A 1 202 ? -16.599 1.807 8.736 1.00 91.19 202 VAL A C 1
ATOM 1476 O O . VAL A 1 202 ? -17.677 2.300 9.076 1.00 91.19 202 VAL A O 1
ATOM 1479 N N . LEU A 1 203 ? -16.317 0.516 8.922 1.00 89.06 203 LEU A N 1
ATOM 1480 C CA . LEU A 1 203 ? -17.244 -0.415 9.571 1.00 89.06 203 LEU A CA 1
ATOM 1481 C C . LEU A 1 203 ? -17.503 -0.018 11.026 1.00 89.06 203 LEU A C 1
ATOM 1483 O O . LEU A 1 203 ? -18.655 0.013 11.453 1.00 89.06 203 LEU A O 1
ATOM 1487 N N . ALA A 1 204 ? -16.457 0.375 11.748 1.00 84.62 204 ALA A N 1
ATOM 1488 C CA . ALA A 1 204 ? -16.563 0.866 13.115 1.00 84.62 204 ALA A CA 1
ATOM 1489 C C . ALA A 1 204 ? -17.372 2.165 13.226 1.00 84.62 204 ALA A C 1
ATOM 1491 O O . ALA A 1 204 ? -18.280 2.258 14.053 1.00 84.62 204 ALA A O 1
ATOM 1492 N N . ALA A 1 205 ? -17.128 3.134 12.341 1.00 85.00 205 ALA A N 1
ATOM 1493 C CA . ALA A 1 205 ? -17.904 4.372 12.296 1.00 85.00 205 ALA A CA 1
ATOM 1494 C C . ALA A 1 205 ? -19.383 4.122 11.941 1.00 85.00 205 ALA A C 1
ATOM 1496 O O . ALA A 1 205 ? -20.270 4.809 12.445 1.00 85.00 205 ALA A O 1
ATOM 1497 N N . ARG A 1 206 ? -19.673 3.134 11.080 1.00 86.06 206 ARG A N 1
ATOM 1498 C CA . ARG A 1 206 ? -21.048 2.717 10.752 1.00 86.06 206 ARG A CA 1
ATOM 1499 C C . ARG A 1 206 ? -21.744 2.043 11.933 1.00 86.06 206 ARG A C 1
ATOM 1501 O O . ARG A 1 206 ? -22.927 2.296 12.133 1.00 86.06 206 ARG A O 1
ATOM 1508 N N . ALA A 1 207 ? -21.035 1.213 12.695 1.00 82.81 207 ALA A N 1
ATOM 1509 C CA . ALA A 1 207 ? -21.578 0.567 13.887 1.00 82.81 207 ALA A CA 1
ATOM 1510 C C . ALA A 1 207 ? -21.941 1.596 14.970 1.00 82.81 207 ALA A C 1
ATOM 1512 O O . ALA A 1 207 ? -23.034 1.529 15.520 1.00 82.81 207 ALA A O 1
ATOM 1513 N N . ALA A 1 208 ? -21.083 2.596 15.202 1.00 78.62 208 ALA A N 1
ATOM 1514 C CA . ALA A 1 208 ? -21.343 3.663 16.171 1.00 78.62 208 ALA A CA 1
ATOM 1515 C C . ALA A 1 208 ? -22.630 4.453 15.858 1.00 78.62 208 ALA A C 1
ATOM 1517 O O . ALA A 1 208 ? -23.468 4.631 16.738 1.00 78.62 208 ALA A O 1
ATOM 1518 N N . ARG A 1 209 ? -22.846 4.829 14.586 1.00 80.50 209 ARG A N 1
ATOM 1519 C CA . ARG A 1 209 ? -24.062 5.546 14.147 1.00 80.50 209 ARG A CA 1
ATOM 1520 C C . ARG A 1 209 ? -25.358 4.746 14.283 1.00 80.50 209 ARG A C 1
ATOM 1522 O O . ARG A 1 209 ? -26.427 5.336 14.265 1.00 80.50 209 ARG A O 1
ATOM 1529 N N . ARG A 1 210 ? -25.296 3.412 14.367 1.00 77.12 210 ARG A N 1
ATOM 1530 C CA . ARG A 1 210 ? -26.491 2.575 14.581 1.00 77.12 210 ARG A CA 1
ATOM 1531 C C . ARG A 1 210 ? -26.924 2.510 16.044 1.00 77.12 210 ARG A C 1
ATOM 1533 O O . ARG A 1 210 ? -28.048 2.098 16.294 1.00 77.12 210 ARG A O 1
ATOM 1540 N N . ILE A 1 211 ? -26.056 2.886 16.983 1.00 69.06 211 ILE A N 1
ATOM 1541 C CA . ILE A 1 211 ? -26.333 2.818 18.425 1.00 69.06 211 ILE A CA 1
ATOM 1542 C C . ILE A 1 211 ? -26.975 4.124 18.929 1.00 69.06 211 ILE A C 1
ATOM 1544 O O . ILE A 1 211 ? -27.847 4.075 19.788 1.00 69.06 211 ILE A O 1
ATOM 1548 N N . GLU A 1 212 ? -26.615 5.281 18.360 1.00 63.75 212 GLU A N 1
ATOM 1549 C CA . GLU A 1 212 ? -27.198 6.594 18.713 1.00 63.75 212 GLU A CA 1
ATOM 1550 C C . GLU A 1 212 ? -28.735 6.716 18.568 1.00 63.75 212 GLU A C 1
ATOM 1552 O O . GLU A 1 212 ? -29.344 7.325 19.446 1.00 63.75 212 GLU A O 1
ATOM 1557 N N . PRO A 1 213 ? -29.411 6.122 17.562 1.00 57.47 213 PRO A N 1
ATOM 1558 C CA . PRO A 1 213 ? -30.855 6.296 17.374 1.00 57.47 213 PRO A CA 1
ATOM 1559 C C . PRO A 1 213 ? -31.738 5.722 18.493 1.00 57.47 213 PRO A C 1
ATOM 1561 O O . PRO A 1 213 ? -32.876 6.155 18.631 1.00 57.47 213 PRO A O 1
ATOM 1564 N N . TYR A 1 214 ? -31.249 4.762 19.287 1.00 52.81 214 TYR A N 1
ATOM 1565 C CA . TYR A 1 214 ? -32.058 4.094 20.321 1.00 52.81 214 TYR A CA 1
ATOM 1566 C C . TYR A 1 214 ? -32.081 4.854 21.660 1.00 52.81 214 TYR A C 1
ATOM 1568 O O . TYR A 1 214 ? -32.992 4.681 22.457 1.00 52.81 214 TYR A O 1
ATOM 1576 N N . GLY A 1 215 ? -31.104 5.733 21.917 1.00 51.53 215 GLY A N 1
ATOM 1577 C CA . GLY A 1 215 ? -31.021 6.487 23.178 1.00 51.53 215 GLY A CA 1
ATOM 1578 C C . GLY A 1 215 ? -31.873 7.760 23.225 1.00 51.53 215 GLY A C 1
ATOM 1579 O O . GLY A 1 215 ? -31.997 8.371 24.283 1.00 51.53 215 GLY A O 1
ATOM 1580 N N . GLN A 1 216 ? -32.437 8.184 22.091 1.00 51.16 216 GLN A N 1
ATOM 1581 C CA . GLN A 1 216 ? -33.118 9.478 21.959 1.00 51.16 216 GLN A CA 1
ATOM 1582 C C . GLN A 1 216 ? -34.650 9.355 21.867 1.00 51.16 216 GLN A C 1
ATOM 1584 O O . GLN A 1 216 ? -35.358 10.337 22.089 1.00 51.16 216 GLN A O 1
ATOM 1589 N N . SER A 1 217 ? -35.174 8.150 21.607 1.00 51.97 217 SER A N 1
ATOM 1590 C CA . SER A 1 217 ? -36.616 7.867 21.633 1.00 51.97 217 SER A CA 1
ATOM 1591 C C . SER A 1 217 ? -37.179 7.711 23.049 1.00 51.97 217 SER A C 1
ATOM 1593 O O . SER A 1 217 ? -38.328 8.082 23.271 1.00 51.97 217 SER A O 1
ATOM 1595 N N . ASP A 1 218 ? -36.382 7.244 24.018 1.00 53.34 218 ASP A N 1
ATOM 1596 C CA . ASP A 1 218 ? -36.849 7.031 25.402 1.00 53.34 218 ASP A CA 1
ATOM 1597 C C . ASP A 1 218 ? -36.879 8.319 26.246 1.00 53.34 218 ASP A C 1
ATOM 1599 O O . ASP A 1 218 ? -37.663 8.433 27.186 1.00 53.34 218 ASP A O 1
ATOM 1603 N N . SER A 1 219 ? -36.079 9.335 25.904 1.00 51.50 219 SER A N 1
ATOM 1604 C CA . SER A 1 219 ? -36.012 10.592 26.669 1.00 51.50 219 SER A CA 1
ATOM 1605 C C . SER A 1 219 ? -37.064 11.630 26.266 1.00 51.50 219 SER A C 1
ATOM 1607 O O . SER A 1 219 ? -37.373 12.522 27.053 1.00 51.50 219 SER A O 1
ATOM 1609 N N . SER A 1 220 ? -37.663 11.503 25.077 1.00 51.19 220 SER A N 1
ATOM 1610 C CA . SER A 1 220 ? -38.692 12.442 24.601 1.00 51.19 220 SER A CA 1
ATOM 1611 C C . SER A 1 220 ? -40.104 12.103 25.105 1.00 51.19 220 SER A C 1
ATOM 1613 O O . SER A 1 220 ? -40.969 12.974 25.118 1.00 51.19 220 SER A O 1
ATOM 1615 N N . GLY A 1 221 ? -40.343 10.867 25.563 1.00 47.00 221 GLY A N 1
ATOM 1616 C CA . GLY A 1 221 ? -41.632 10.443 26.128 1.00 47.00 221 GLY A CA 1
ATOM 1617 C C . GLY A 1 221 ? -41.825 10.794 27.609 1.00 47.00 221 GLY A C 1
ATOM 1618 O O . GLY A 1 221 ? -42.954 10.977 28.053 1.00 47.00 221 GLY A O 1
ATOM 1619 N N . ALA A 1 222 ? -40.738 10.938 28.373 1.00 51.00 222 ALA A N 1
ATOM 1620 C CA . ALA A 1 222 ? -40.799 11.217 29.812 1.00 51.00 222 ALA A CA 1
ATOM 1621 C C . ALA A 1 222 ? -40.967 12.713 30.152 1.00 51.00 222 ALA A C 1
ATOM 1623 O O . ALA A 1 222 ? -41.399 13.051 31.251 1.00 51.00 222 ALA A O 1
ATOM 1624 N N . ALA A 1 223 ? -40.662 13.620 29.218 1.00 49.22 223 ALA A N 1
ATOM 1625 C CA . ALA A 1 223 ? -40.694 15.066 29.462 1.00 49.22 223 ALA A CA 1
ATOM 1626 C C . ALA A 1 223 ? -42.094 15.709 29.339 1.00 49.22 223 ALA A C 1
ATOM 1628 O O . ALA A 1 223 ? -42.248 16.885 29.656 1.00 49.22 223 ALA A O 1
ATOM 1629 N N . LEU A 1 224 ? -43.120 14.962 28.910 1.00 51.72 224 LEU A N 1
ATOM 1630 C CA . LEU A 1 224 ? -44.494 15.468 28.740 1.00 51.72 224 LEU A CA 1
ATOM 1631 C C . LEU A 1 224 ? -45.456 15.061 29.874 1.00 51.72 224 LEU A C 1
ATOM 1633 O O . LEU A 1 224 ? -46.653 15.317 29.784 1.00 51.72 224 LEU A O 1
ATOM 1637 N N . GLY A 1 225 ? -44.945 14.454 30.948 1.00 48.09 225 GLY A N 1
ATOM 1638 C CA . GLY A 1 225 ? -45.739 13.949 32.070 1.00 48.09 225 GLY A CA 1
ATOM 1639 C C . GLY A 1 225 ? -45.286 14.474 33.430 1.00 48.09 225 GLY A C 1
ATOM 1640 O O . GLY A 1 225 ? -45.032 13.679 34.325 1.00 48.09 225 GLY A O 1
ATOM 1641 N N . SER A 1 226 ? -45.161 15.789 33.607 1.00 47.75 226 SER A N 1
ATOM 1642 C CA . SER A 1 226 ? -45.082 16.387 34.948 1.00 47.75 226 SER A CA 1
ATOM 1643 C C . SER A 1 226 ? -46.027 17.578 35.009 1.00 47.75 226 SER A C 1
ATOM 1645 O O . SER A 1 226 ? -45.727 18.674 34.536 1.00 47.75 226 SER A O 1
ATOM 1647 N N . GLY A 1 227 ? -47.236 17.294 35.489 1.00 40.50 227 GLY A N 1
ATOM 1648 C CA . GLY A 1 227 ? -48.302 18.260 35.679 1.00 40.50 227 GLY A CA 1
ATOM 1649 C C . GLY A 1 227 ? -48.042 19.182 36.870 1.00 40.50 227 GLY A C 1
ATOM 1650 O O . GLY A 1 227 ? -47.557 18.756 37.912 1.00 40.50 227 GLY A O 1
ATOM 1651 N N . SER A 1 228 ? -48.396 20.448 36.655 1.00 45.97 228 SER A N 1
ATOM 1652 C CA . SER A 1 228 ? -48.932 21.424 37.612 1.00 45.97 228 SER A CA 1
ATOM 1653 C C . SER A 1 228 ? -49.100 20.940 39.064 1.00 45.97 228 SER A C 1
ATOM 1655 O O . SER A 1 228 ? -49.977 20.129 39.357 1.00 45.97 228 SER A O 1
ATOM 1657 N N . ILE A 1 229 ? -48.334 21.540 39.982 1.00 42.62 229 ILE A N 1
ATOM 1658 C CA . ILE A 1 229 ? -48.735 21.702 41.385 1.00 42.62 229 ILE A CA 1
ATOM 1659 C C . ILE A 1 229 ? -48.695 23.200 41.704 1.00 42.62 229 ILE A C 1
ATOM 1661 O O . ILE A 1 229 ? -47.705 23.881 41.444 1.00 42.62 229 ILE A O 1
ATOM 1665 N N . SER A 1 230 ? -49.842 23.675 42.186 1.00 38.09 230 SER A N 1
ATOM 1666 C CA . SER A 1 230 ? -50.211 25.055 42.504 1.00 38.09 230 SER A CA 1
ATOM 1667 C C . SER A 1 230 ? -49.476 25.607 43.729 1.00 38.09 230 SER A C 1
ATOM 1669 O O . SER A 1 230 ? -49.169 24.872 44.665 1.00 38.09 230 SER A O 1
ATOM 1671 N N . GLU A 1 231 ? -49.262 26.923 43.719 1.00 42.97 231 GLU A N 1
ATOM 1672 C CA . GLU A 1 231 ? -48.765 27.748 44.823 1.00 42.97 231 GLU A CA 1
ATOM 1673 C C . GLU A 1 231 ? -49.697 27.754 46.049 1.00 42.97 231 GLU A C 1
ATOM 1675 O O . GLU A 1 231 ? -50.920 27.711 45.900 1.00 42.97 231 GLU A O 1
ATOM 1680 N N . GLY A 1 232 ? -49.091 27.950 47.231 1.00 37.16 232 GLY A N 1
ATOM 1681 C CA . GLY A 1 232 ? -49.680 28.708 48.341 1.00 37.16 232 GLY A CA 1
ATOM 1682 C C . GLY A 1 232 ? -49.812 27.968 49.675 1.00 37.16 232 GLY A C 1
ATOM 1683 O O . GLY A 1 232 ? -50.773 27.238 49.849 1.00 37.16 232 GLY A O 1
ATOM 1684 N N . GLU A 1 233 ? -48.896 28.213 50.625 1.00 33.12 233 GLU A N 1
ATOM 1685 C CA . GLU A 1 233 ? -49.217 28.756 51.964 1.00 33.12 233 GLU A CA 1
ATOM 1686 C C . GLU A 1 233 ? -47.921 29.108 52.725 1.00 33.12 233 GLU A C 1
ATOM 1688 O O . GLU A 1 233 ? -46.955 28.345 52.731 1.00 33.12 233 GLU A O 1
ATOM 1693 N N . ALA A 1 234 ? -47.885 30.291 53.340 1.00 43.22 234 ALA A N 1
ATOM 1694 C CA . ALA A 1 234 ? -46.750 30.827 54.086 1.00 43.22 234 ALA A CA 1
ATOM 1695 C C . ALA A 1 234 ? -47.049 30.835 55.591 1.00 43.22 234 ALA A C 1
ATOM 1697 O O . ALA A 1 234 ? -48.047 31.430 55.979 1.00 43.22 234 ALA A O 1
ATOM 1698 N N . VAL A 1 235 ? -46.153 30.292 56.429 1.00 38.06 235 VAL A N 1
ATOM 1699 C CA . VAL A 1 235 ? -46.024 30.647 57.860 1.00 38.06 235 VAL A CA 1
ATOM 1700 C C . VAL A 1 235 ? -44.556 30.498 58.306 1.00 38.06 235 VAL A C 1
ATOM 1702 O O . VAL A 1 235 ? -43.965 29.427 58.208 1.00 38.06 235 VAL A O 1
ATOM 1705 N N . THR A 1 236 ? -43.967 31.591 58.793 1.00 40.28 236 THR A N 1
ATOM 1706 C CA . THR A 1 236 ? -42.693 31.683 59.546 1.00 40.28 236 THR A CA 1
ATOM 1707 C C . THR A 1 236 ? -42.978 31.741 61.065 1.00 40.28 236 THR A C 1
ATOM 1709 O O . THR A 1 236 ? -44.136 31.916 61.430 1.00 40.28 236 THR A O 1
ATOM 1712 N N . PRO A 1 237 ? -41.974 31.944 61.940 1.00 61.22 237 PRO A N 1
ATOM 1713 C CA . PRO A 1 237 ? -40.880 31.073 62.390 1.00 61.22 237 PRO A CA 1
ATOM 1714 C C . PRO A 1 237 ? -41.012 30.770 63.911 1.00 61.22 237 PRO A C 1
ATOM 1716 O O . PRO A 1 237 ? -41.768 31.456 64.580 1.00 61.22 237 PRO A O 1
ATOM 1719 N N . GLU A 1 238 ? -40.268 29.811 64.485 1.00 38.28 238 GLU A N 1
ATOM 1720 C CA . GLU A 1 238 ? -39.590 29.968 65.797 1.00 38.28 238 GLU A CA 1
ATOM 1721 C C . GLU A 1 238 ? -38.937 28.684 66.352 1.00 38.28 238 GLU A C 1
ATOM 1723 O O . GLU A 1 238 ? -39.466 27.583 66.263 1.00 38.28 238 GLU A O 1
ATOM 1728 N N . ALA A 1 239 ? -37.798 28.937 67.006 1.00 36.41 239 ALA A N 1
ATOM 1729 C CA . ALA A 1 239 ? -37.309 28.334 68.246 1.00 36.41 239 ALA A CA 1
ATOM 1730 C C . ALA A 1 239 ? -36.719 26.900 68.279 1.00 36.41 239 ALA A C 1
ATOM 1732 O O . ALA A 1 239 ? -37.400 25.896 68.433 1.00 36.41 239 ALA A O 1
ATOM 1733 N N . MET A 1 240 ? -35.383 26.914 68.402 1.00 35.84 240 MET A N 1
ATOM 1734 C CA . MET A 1 240 ? -34.634 26.444 69.584 1.00 35.84 240 MET A CA 1
ATOM 1735 C C . MET A 1 240 ? -34.216 24.964 69.737 1.00 35.84 240 MET A C 1
ATOM 1737 O O . MET A 1 240 ? -35.017 24.044 69.808 1.00 35.84 240 MET A O 1
ATOM 1741 N N . THR A 1 241 ? -32.909 24.851 70.039 1.00 39.06 241 THR A N 1
ATOM 1742 C CA . THR A 1 241 ? -32.197 23.861 70.885 1.00 39.06 241 THR A CA 1
ATOM 1743 C C . THR A 1 241 ? -31.838 22.517 70.240 1.00 39.06 241 THR A C 1
ATOM 1745 O O . THR A 1 241 ? -32.702 21.759 69.838 1.00 39.06 241 THR A O 1
ATOM 1748 N N . SER A 1 242 ? -30.548 22.290 69.947 1.00 39.09 242 SER A N 1
ATOM 1749 C CA . SER A 1 242 ? -29.507 21.677 70.818 1.00 39.09 242 SER A CA 1
ATOM 1750 C C . SER A 1 242 ? -29.430 20.167 70.493 1.00 39.09 242 SER A C 1
ATOM 1752 O O . SER A 1 242 ? -30.388 19.614 69.984 1.00 39.09 242 SER A O 1
ATOM 1754 N N . SER A 1 243 ? -28.373 19.377 70.649 1.00 39.78 243 SER A N 1
ATOM 1755 C CA . SER A 1 243 ? -27.012 19.492 71.144 1.00 39.78 243 SER A CA 1
ATOM 1756 C C . SER A 1 243 ? -26.290 18.196 70.710 1.00 39.78 243 SER A C 1
ATOM 1758 O O . SER A 1 243 ? -26.895 17.129 70.727 1.00 39.78 243 SER A O 1
ATOM 1760 N N . SER A 1 244 ? -24.978 18.302 70.474 1.00 42.66 244 SER A N 1
ATOM 1761 C CA . SER A 1 244 ? -23.906 17.343 70.838 1.00 42.66 244 SER A CA 1
ATOM 1762 C C . SER A 1 244 ? -23.695 15.958 70.183 1.00 42.66 244 SER A C 1
ATOM 1764 O O . SER A 1 244 ? -24.591 15.132 70.074 1.00 42.66 244 SER A O 1
ATOM 1766 N N . ALA A 1 245 ? -22.377 15.721 70.019 1.00 43.28 245 ALA A N 1
ATOM 1767 C CA . ALA A 1 245 ? -21.578 14.485 70.136 1.00 43.28 245 ALA A CA 1
ATOM 1768 C C . ALA A 1 245 ? -21.525 13.565 68.899 1.00 43.28 245 ALA A C 1
ATOM 1770 O O . ALA A 1 245 ? -22.548 13.088 68.436 1.00 43.28 245 ALA A O 1
ATOM 1771 N N . SER A 1 246 ? -20.386 13.337 68.225 1.00 44.00 246 SER A N 1
ATOM 1772 C CA . SER A 1 246 ? -19.006 12.986 68.641 1.00 44.00 246 SER A CA 1
ATOM 1773 C C . SER A 1 246 ? -18.900 11.645 69.367 1.00 44.00 246 SER A C 1
ATOM 1775 O O . SER A 1 246 ? -19.275 11.554 70.532 1.00 44.00 246 SER A O 1
ATOM 1777 N N . THR A 1 247 ? -18.382 10.644 68.644 1.00 48.38 247 THR A N 1
ATOM 1778 C CA . THR A 1 247 ? -17.676 9.387 69.011 1.00 48.38 247 THR A CA 1
ATOM 1779 C C . THR A 1 247 ? -17.969 8.378 67.887 1.00 48.38 247 THR A C 1
ATOM 1781 O O . THR A 1 247 ? -19.099 8.318 67.418 1.00 48.38 247 THR A O 1
ATOM 1784 N N . ALA A 1 248 ? -17.051 7.585 67.345 1.00 47.94 248 ALA A N 1
ATOM 1785 C CA . ALA A 1 248 ? -15.617 7.378 67.513 1.00 47.94 248 ALA A CA 1
ATOM 1786 C C . ALA A 1 248 ? -15.073 6.823 66.178 1.00 47.94 248 ALA A C 1
ATOM 1788 O O . ALA A 1 248 ? -15.902 6.319 65.382 1.00 47.94 248 ALA A O 1
#